Protein 4GA2 (pdb70)

B-factor: mean 21.56, std 8.89, range [7.49, 120.27]

Sequence (144 aa):
RRSKADVERYIASSVQGSSTPSPRQKSIKGFYFAKKKLYYEAAKKEEYYDDLLAAKKKKYYIICCTTYYIINNVVQQEERRDDPPKKAHHRFLGLLLYELLEENTDKAVEECYRRRSVVEELNPTQKKDLVLKIAELLCKKNDVTDGRAKYWVERRAAKKLFPGSPAVYKLKEQQLLDCEGED

Structure (mmCIF, N/CA/C/O backbone):
data_4GA2
#
_entry.id   4GA2
#
_cell.length_a   58.788
_cell.length_b   83.166
_cell.length_c   29.559
_cell.angle_alpha   90.00
_cell.angle_beta   90.00
_cell.angle_gamma   90.00
#
_symmetry.space_group_name_H-M   'P 21 21 2'
#
loop_
_entity.id
_entity.type
_entity.pdbx_description
1 polymer 'E3 SUMO-PROTEIN LIGASE RANBP2'
2 water water
#
loop_
_atom_site.group_PDB
_atom_site.id
_atom_site.type_symbol
_atom_site.label_atom_id
_atom_site.label_alt_id
_atom_site.label_comp_id
_atom_site.label_asym_id
_atom_site.label_entity_id
_atom_site.label_seq_id
_atom_site.pdbx_PDB_ins_code
_atom_site.Cartn_x
_atom_site.Cartn_y
_atom_site.Cartn_z
_atom_site.occupancy
_atom_site.B_iso_or_equiv
_atom_site.auth_seq_id
_atom_site.auth_comp_id
_atom_site.auth_asym_id
_atom_site.auth_atom_id
_atom_site.pdbx_PDB_model_num
ATOM 1 N N . ARG A 1 7 ? 12.630 28.044 0.085 1.00 35.50 2 ARG A N 1
ATOM 2 C CA . ARG A 1 7 ? 13.439 27.978 -1.128 1.00 34.47 2 ARG A CA 1
ATOM 3 C C . ARG A 1 7 ? 14.833 28.553 -0.914 1.00 32.67 2 ARG A C 1
ATOM 4 O O . ARG A 1 7 ? 15.056 29.747 -1.116 1.00 34.83 2 ARG A O 1
ATOM 24 N N . ARG A 1 8 ? 15.770 27.704 -0.504 1.00 28.36 3 ARG A N 1
ATOM 25 C CA . ARG A 1 8 ? 17.155 28.129 -0.329 1.00 25.45 3 ARG A CA 1
ATOM 26 C C . ARG A 1 8 ? 18.017 27.550 -1.441 1.00 23.36 3 ARG A C 1
ATOM 27 O O . ARG A 1 8 ? 17.955 26.362 -1.715 1.00 24.08 3 ARG A O 1
ATOM 48 N N . SER A 1 9 ? 18.823 28.388 -2.083 1.00 24.16 4 SER A N 1
ATOM 49 C CA . SER A 1 9 ? 19.656 27.924 -3.186 1.00 24.87 4 SER A CA 1
ATOM 50 C C . SER A 1 9 ? 21.077 27.662 -2.723 1.00 22.57 4 SER A C 1
ATOM 51 O O . SER A 1 9 ? 21.481 28.103 -1.648 1.00 22.24 4 SER A O 1
ATOM 59 N N . LYS A 1 10 ? 21.841 26.970 -3.555 1.00 24.38 5 LYS A N 1
ATOM 60 C CA . LYS A 1 10 ? 23.259 26.796 -3.306 1.00 24.93 5 LYS A CA 1
ATOM 61 C C . LYS A 1 10 ? 23.914 28.162 -3.121 1.00 24.21 5 LYS A C 1
ATOM 62 O O . LYS A 1 10 ? 24.721 28.360 -2.212 1.00 23.69 5 LYS A O 1
ATOM 81 N N . ALA A 1 11 ? 23.557 29.112 -3.980 1.00 24.35 6 ALA A N 1
ATOM 82 C CA . ALA A 1 11 ? 24.123 30.455 -3.907 1.00 24.14 6 ALA A CA 1
ATOM 83 C C . ALA A 1 11 ? 23.865 31.121 -2.557 1.00 22.88 6 ALA A C 1
ATOM 84 O O . ALA A 1 11 ? 24.729 31.824 -2.018 1.00 22.85 6 ALA A O 1
ATOM 91 N N . ASP A 1 12 ? 22.668 30.927 -2.018 1.00 21.33 7 ASP A N 1
ATOM 92 C CA . ASP A 1 12 ? 22.344 31.474 -0.706 1.00 20.03 7 ASP A CA 1
ATOM 93 C C . ASP A 1 12 ? 23.290 30.924 0.369 1.00 18.85 7 ASP A C 1
ATOM 94 O O . ASP A 1 12 ? 23.742 31.654 1.250 1.00 19.49 7 ASP A O 1
ATOM 103 N N . VAL A 1 13 ? 23.573 29.625 0.330 1.00 17.81 8 VAL A N 1
ATOM 104 C CA . VAL A 1 13 ? 24.437 29.048 1.350 1.00 16.34 8 VAL A CA 1
ATOM 105 C C . VAL A 1 13 ? 25.869 29.529 1.174 1.00 17.24 8 VAL A C 1
ATOM 106 O O . VAL A 1 13 ? 26.552 29.859 2.156 1.00 16.39 8 VAL A O 1
ATOM 119 N N . GLU A 1 14 ? 26.320 29.606 -0.073 1.00 17.88 9 GLU A N 1
ATOM 120 C CA . GLU A 1 14 ? 27.657 30.106 -0.348 1.00 18.59 9 GLU A CA 1
ATOM 121 C C . GLU A 1 14 ? 27.871 31.528 0.170 1.00 18.75 9 GLU A C 1
ATOM 122 O O . GLU A 1 14 ? 28.960 31.859 0.629 1.00 18.57 9 GLU A O 1
ATOM 134 N N . ARG A 1 15 ? 26.839 32.365 0.120 1.00 18.27 10 ARG A N 1
ATOM 135 C CA . ARG A 1 15 ? 26.960 33.743 0.603 1.00 17.75 10 ARG A CA 1
ATOM 136 C C . ARG A 1 15 ? 27.231 33.759 2.116 1.00 16.41 10 ARG A C 1
ATOM 137 O O . ARG A 1 15 ? 28.022 34.570 2.608 1.00 16.61 1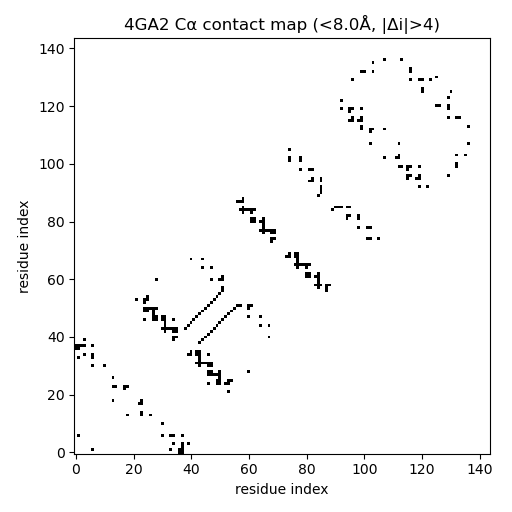0 ARG A O 1
ATOM 158 N N . TYR A 1 16 ? 26.573 32.868 2.848 1.00 15.38 11 TYR A N 1
ATOM 159 C CA . TYR A 1 16 ? 26.802 32.759 4.284 1.00 15.19 11 TYR A CA 1
ATOM 160 C C . TYR A 1 16 ? 28.201 32.236 4.592 1.00 15.20 11 TYR A C 1
ATOM 161 O O . TYR A 1 16 ? 28.902 32.762 5.466 1.00 15.44 11 TYR A O 1
ATOM 179 N N . ILE A 1 17 ? 28.616 31.193 3.886 1.00 15.42 12 ILE A N 1
ATOM 180 C CA . ILE A 1 17 ? 29.963 30.683 4.064 1.00 15.66 12 ILE A CA 1
ATOM 181 C C . ILE A 1 17 ? 30.988 31.804 3.824 1.00 15.88 12 ILE A C 1
ATOM 182 O O . ILE A 1 17 ? 31.958 31.943 4.584 1.00 17.00 12 ILE A O 1
ATOM 198 N N . ALA A 1 18 ? 30.770 32.625 2.796 1.00 16.65 13 ALA A N 1
ATOM 199 C CA . ALA A 1 18 ? 31.686 33.720 2.506 1.00 17.54 13 ALA A CA 1
ATOM 200 C C . ALA A 1 18 ? 31.699 34.745 3.649 1.00 16.29 13 ALA A C 1
ATOM 201 O O . ALA A 1 18 ? 32.744 35.314 3.977 1.00 17.71 13 ALA A O 1
ATOM 208 N N A SER A 1 19 ? 30.534 35.000 4.235 0.49 16.10 14 SER A N 1
ATOM 209 N N B SER A 1 19 ? 30.542 34.991 4.251 0.51 16.90 14 SER A N 1
ATOM 210 C CA A SER A 1 19 ? 30.445 35.895 5.383 0.49 16.03 14 SER A CA 1
ATOM 211 C CA B SER A 1 19 ? 30.497 35.914 5.374 0.51 17.42 14 SER A CA 1
ATOM 212 C C A SER A 1 19 ? 31.311 35.388 6.535 0.49 16.15 14 SER A C 1
ATOM 213 C C B SER A 1 19 ? 31.333 35.385 6.535 0.51 16.27 14 SER A C 1
ATOM 214 O O A SER A 1 19 ? 32.044 36.169 7.155 0.49 17.17 14 SER A O 1
ATOM 215 O O B SER A 1 19 ? 32.065 36.151 7.167 0.51 17.23 14 SER A O 1
ATOM 230 N N . VAL A 1 20 ? 31.233 34.089 6.818 1.00 16.67 15 VAL A N 1
ATOM 231 C CA . VAL A 1 20 ? 32.010 33.505 7.897 1.00 17.01 15 VAL A CA 1
ATOM 232 C C . VAL A 1 20 ? 33.508 33.641 7.582 1.00 17.74 15 VAL A C 1
ATOM 233 O O . VAL A 1 20 ? 34.306 34.009 8.447 1.00 17.71 15 VAL A O 1
ATOM 246 N N . GLN A 1 21 ? 33.884 33.334 6.343 1.00 18.71 16 GLN A N 1
ATOM 247 C CA . GLN A 1 21 ? 35.274 33.417 5.912 1.00 21.21 16 GLN A CA 1
ATOM 248 C C . GLN A 1 21 ? 35.829 34.839 6.051 1.00 20.73 16 GLN A C 1
ATOM 249 O O . GLN A 1 21 ? 37.014 35.030 6.297 1.00 22.79 16 GLN A O 1
ATOM 263 N N . GLY A 1 22 ? 34.975 35.843 5.897 1.00 19.64 17 GLY A N 1
ATOM 264 C CA . GLY A 1 22 ? 35.432 37.215 5.986 1.00 19.10 17 GLY A CA 1
ATOM 265 C C . GLY A 1 22 ? 35.594 37.730 7.404 1.00 17.94 17 GLY A C 1
ATOM 266 O O . GLY A 1 22 ? 36.351 38.685 7.621 1.00 19.21 17 GLY A O 1
ATOM 270 N N A SER A 1 23 ? 34.895 37.111 8.358 0.37 18.12 18 SER A N 1
ATOM 271 N N B SER A 1 23 ? 34.902 37.120 8.365 0.63 17.84 18 SER A N 1
ATOM 272 C CA A SER A 1 23 ? 34.836 37.623 9.731 0.37 18.54 18 SER A CA 1
ATOM 273 C CA B SER A 1 23 ? 34.890 37.634 9.737 0.63 19.56 18 SER A CA 1
ATOM 274 C C A SER A 1 23 ? 35.534 36.754 10.785 0.37 18.65 18 SER A C 1
ATOM 275 C C B SER A 1 23 ? 35.551 36.751 10.795 0.63 19.28 18 SER A C 1
ATOM 276 O O A SER A 1 23 ? 36.077 37.276 11.761 0.37 19.59 18 SER A O 1
ATOM 277 O O B SER A 1 23 ? 36.085 37.259 11.784 0.63 20.87 18 SER A O 1
ATOM 292 N N . THR A 1 24 ? 35.507 35.441 10.586 1.00 18.23 19 THR A N 1
ATOM 293 C CA . THR A 1 24 ? 36.125 34.494 11.509 1.00 17.33 19 THR A CA 1
ATOM 294 C C . THR A 1 24 ? 36.836 33.469 10.642 1.00 16.30 19 THR A C 1
ATOM 295 O O . THR A 1 24 ? 36.305 32.395 10.383 1.00 16.33 19 THR A O 1
ATOM 306 N N . PRO A 1 25 ? 38.044 33.807 10.177 1.00 17.05 20 PRO A N 1
ATOM 307 C CA . PRO A 1 25 ? 38.660 33.048 9.090 1.00 17.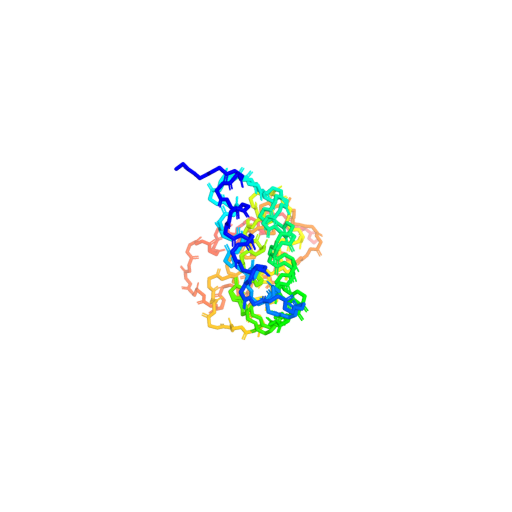06 20 PRO A CA 1
ATOM 308 C C . PRO A 1 25 ? 39.562 31.882 9.496 1.00 16.39 20 PRO A C 1
ATOM 309 O O . PRO A 1 25 ? 40.105 31.240 8.589 1.00 16.30 20 PRO A O 1
ATOM 320 N N . SER A 1 26 ? 39.755 31.584 10.782 1.00 15.84 21 SER A N 1
ATOM 321 C CA . SER A 1 26 ? 40.689 30.515 11.136 1.00 15.33 21 SER A CA 1
ATOM 322 C C . SER A 1 26 ? 40.094 29.160 10.803 1.00 15.56 21 SER A C 1
ATOM 323 O O . SER A 1 26 ? 38.881 29.033 10.629 1.00 15.06 21 SER A O 1
ATOM 331 N N . PRO A 1 27 ? 40.941 28.127 10.714 1.00 14.68 22 PRO A N 1
ATOM 332 C CA . PRO A 1 27 ? 40.400 26.807 10.370 1.00 14.93 22 PRO A CA 1
ATOM 333 C C . PRO A 1 27 ? 39.336 26.353 11.370 1.00 15.37 22 PRO A C 1
ATOM 334 O O . PRO A 1 27 ? 38.252 25.919 10.965 1.00 15.94 22 PRO A O 1
ATOM 345 N N . ARG A 1 28 ? 39.616 26.447 12.667 1.00 15.33 23 ARG A N 1
ATOM 346 C CA . ARG A 1 28 ? 38.613 26.028 13.639 1.00 15.40 23 ARG A CA 1
ATOM 347 C C . ARG A 1 28 ? 37.371 26.910 13.601 1.00 15.45 23 ARG A C 1
ATOM 348 O O . ARG A 1 28 ? 36.261 26.421 13.753 1.00 16.04 23 ARG A O 1
ATOM 369 N N . GLN A 1 29 ? 37.544 28.207 13.387 1.00 15.54 24 GLN A N 1
ATOM 370 C CA . GLN A 1 29 ? 36.400 29.107 13.329 1.00 15.03 24 GLN A CA 1
ATOM 371 C C . GLN A 1 29 ? 35.459 28.753 12.191 1.00 14.12 24 GLN A C 1
ATOM 372 O O . GLN A 1 29 ? 34.248 28.870 12.308 1.00 16.01 24 GLN A O 1
ATOM 386 N N . LYS A 1 30 ? 36.011 28.323 11.071 1.00 14.05 25 LYS A N 1
ATOM 387 C CA . LYS A 1 30 ? 35.184 27.915 9.955 1.00 14.49 25 LYS A CA 1
ATOM 388 C C . LYS A 1 30 ? 34.524 26.564 10.283 1.00 14.08 25 LYS A C 1
ATOM 389 O O . LYS A 1 30 ? 33.323 26.357 10.045 1.00 14.51 25 LYS A O 1
ATOM 408 N N . SER A 1 31 ? 35.301 25.640 10.831 1.00 15.24 26 SER A N 1
ATOM 409 C CA . SER A 1 31 ? 34.774 24.346 11.197 1.00 14.60 26 SER A CA 1
ATOM 410 C C . SER A 1 31 ? 33.659 24.450 12.242 1.00 12.21 26 SER A C 1
ATOM 411 O O . SER A 1 31 ? 32.686 23.649 12.180 1.00 14.01 26 SER A O 1
ATOM 419 N N . ILE A 1 32 ? 33.780 25.343 13.221 1.00 13.75 27 ILE A N 1
ATOM 420 C CA . ILE A 1 32 ? 32.793 25.410 14.281 1.00 15.07 27 ILE A CA 1
ATOM 421 C C . ILE A 1 32 ? 31.427 25.939 13.769 1.00 13.31 27 ILE A C 1
ATOM 422 O O . ILE A 1 32 ? 30.416 25.770 14.455 1.00 15.04 27 ILE A O 1
ATOM 438 N N . LYS A 1 33 ? 31.385 26.502 12.554 1.00 12.97 28 LYS A N 1
ATOM 439 C CA . LYS A 1 33 ? 30.126 26.883 11.880 1.00 13.95 28 LYS A CA 1
ATOM 440 C C . LYS A 1 33 ? 29.568 25.781 10.977 1.00 13.48 28 LYS A C 1
ATOM 441 O O . LYS A 1 33 ? 28.550 25.962 10.282 1.00 13.42 28 LYS A O 1
ATOM 460 N N . GLY A 1 34 ? 30.212 24.628 11.001 1.00 12.70 29 GLY A N 1
ATOM 461 C CA . GLY A 1 34 ? 29.844 23.623 10.059 1.00 12.42 29 GLY A CA 1
ATOM 462 C C . GLY A 1 34 ? 28.490 22.984 10.293 1.00 12.01 29 GLY A C 1
ATOM 463 O O . GLY A 1 34 ? 27.935 22.478 9.320 1.00 12.74 29 GLY A O 1
ATOM 467 N N . PHE A 1 35 ? 27.948 22.984 11.498 1.00 12.02 30 PHE A N 1
ATOM 468 C CA . PHE A 1 35 ? 26.597 22.468 11.675 1.00 12.99 30 PHE A CA 1
ATOM 469 C C . PHE A 1 35 ? 25.590 23.422 11.023 1.00 12.36 30 PHE A C 1
ATOM 470 O O . PHE A 1 35 ? 24.623 22.991 10.388 1.00 12.91 30 PHE A O 1
ATOM 487 N N . TYR A 1 36 ? 25.832 24.725 11.131 1.00 12.76 31 TYR A N 1
ATOM 488 C CA . TYR A 1 36 ? 24.956 25.680 10.465 1.00 13.45 31 TYR A CA 1
ATOM 489 C C . TYR A 1 36 ? 25.034 25.452 8.955 1.00 12.87 31 TYR A C 1
ATOM 490 O O . TYR A 1 36 ? 24.011 25.375 8.232 1.00 13.01 31 TYR A O 1
ATOM 508 N N . PHE A 1 37 ? 26.249 25.353 8.438 1.00 13.28 32 PHE A N 1
ATOM 509 C CA . PHE A 1 37 ? 26.382 25.143 7.007 1.00 13.98 32 PHE A CA 1
ATOM 510 C C . PHE A 1 37 ? 25.660 23.871 6.558 1.00 13.98 32 PHE A C 1
ATOM 511 O O . PHE A 1 37 ? 25.020 23.823 5.511 1.00 14.12 32 PHE A O 1
ATOM 528 N N . ALA A 1 38 ? 25.789 22.811 7.328 1.00 13.55 33 ALA A N 1
ATOM 529 C CA . ALA A 1 38 ? 25.147 21.537 6.975 1.00 13.05 33 ALA A CA 1
ATOM 530 C C . ALA A 1 38 ? 23.624 21.670 6.948 1.00 13.16 33 ALA A C 1
ATOM 531 O O . ALA A 1 38 ? 22.970 21.182 6.037 1.00 14.10 33 ALA A O 1
ATOM 538 N N A LYS A 1 39 ? 23.055 22.328 7.954 0.18 12.70 34 LYS A N 1
ATOM 539 N N B LYS A 1 39 ? 23.048 22.281 7.970 0.44 12.57 34 LYS A N 1
ATOM 540 N N C LYS A 1 39 ? 23.050 22.314 7.952 0.38 13.13 34 LYS A N 1
ATOM 541 C CA A LYS A 1 39 ? 21.599 22.497 8.017 0.18 12.17 34 LYS A CA 1
ATOM 542 C CA B LYS A 1 39 ? 21.599 22.455 7.980 0.44 12.24 34 LYS A CA 1
ATOM 543 C CA C LYS A 1 39 ? 21.597 22.482 7.975 0.38 13.39 34 LYS A CA 1
ATOM 544 C C A LYS A 1 39 ? 21.058 23.390 6.895 0.18 13.30 34 LYS A C 1
ATOM 545 C C B LYS A 1 39 ? 21.108 23.307 6.808 0.44 13.36 34 LYS A C 1
ATOM 546 C C C LYS A 1 39 ? 21.112 23.305 6.788 0.38 13.77 34 LYS A C 1
ATOM 547 O O A LYS A 1 39 ? 19.908 23.231 6.481 0.18 14.27 34 LYS A O 1
ATOM 548 O O B LYS A 1 39 ? 20.048 23.018 6.258 0.44 13.90 34 LYS A O 1
ATOM 549 O O C LYS A 1 39 ? 20.069 22.998 6.206 0.38 14.67 34 LYS A O 1
ATOM 604 N N . LEU A 1 40 ? 21.867 24.340 6.425 1.00 13.63 35 LEU A N 1
ATOM 605 C CA . LEU A 1 40 ? 21.467 25.198 5.314 1.00 14.50 35 LEU A CA 1
ATOM 606 C C . LEU A 1 40 ? 21.591 24.474 3.988 1.00 14.98 35 LEU A C 1
ATOM 607 O O . LEU A 1 40 ? 20.705 24.580 3.147 1.00 16.38 35 LEU A O 1
ATOM 623 N N . TYR A 1 41 ? 22.648 23.687 3.801 1.00 15.31 36 TYR A N 1
ATOM 624 C CA . TYR A 1 41 ? 22.739 22.883 2.595 1.00 17.11 36 TYR A CA 1
ATOM 625 C C . TYR A 1 41 ? 21.609 21.844 2.572 1.00 18.59 36 TYR A C 1
ATOM 626 O O . TYR A 1 41 ? 21.083 21.552 1.514 1.00 19.94 36 TYR A O 1
ATOM 644 N N . TYR A 1 42 ? 21.223 21.290 3.724 1.00 18.19 37 TYR A N 1
ATOM 645 C CA . TYR A 1 42 ? 20.091 20.364 3.783 1.00 19.16 37 TYR A CA 1
ATOM 646 C C . TYR A 1 42 ? 18.793 21.058 3.342 1.00 20.94 37 TYR A C 1
ATOM 647 O O . TYR A 1 42 ? 18.030 20.497 2.560 1.00 23.79 37 TYR A O 1
ATOM 665 N N . GLU A 1 43 ? 18.564 22.285 3.820 1.00 21.00 38 GLU A N 1
ATOM 666 C CA . GLU A 1 43 ? 17.429 23.115 3.387 1.00 22.03 38 GLU A CA 1
ATOM 667 C C . GLU A 1 43 ? 17.424 23.277 1.863 1.00 22.78 38 GLU A C 1
ATOM 668 O O . GLU A 1 43 ? 16.365 23.235 1.229 1.00 26.41 38 GLU A O 1
ATOM 680 N N A ALA A 1 44 ? 18.646 23.318 1.314 0.55 21.02 39 ALA A N 1
ATOM 681 N N B ALA A 1 44 ? 18.560 23.577 1.255 0.45 21.00 39 ALA A N 1
ATOM 682 C CA A ALA A 1 44 ? 18.943 23.524 -0.115 0.55 19.54 39 ALA A CA 1
ATOM 683 C CA B ALA A 1 44 ? 18.545 23.806 -0.185 0.45 19.20 39 ALA A CA 1
ATOM 684 C C A ALA A 1 44 ? 19.163 22.236 -0.949 0.55 17.57 39 ALA A C 1
ATOM 685 C C B ALA A 1 44 ? 18.208 22.514 -0.941 0.45 17.89 39 ALA A C 1
ATOM 686 O O A ALA A 1 44 ? 19.482 22.299 -2.143 0.55 17.79 39 ALA A O 1
ATOM 687 O O B ALA A 1 44 ? 18.155 22.509 -2.162 0.45 18.94 39 ALA A O 1
ATOM 700 N N A LYS A 1 45 ? 18.981 21.077 -0.324 0.55 16.01 40 LYS A N 1
ATOM 701 N N B LYS A 1 45 ? 17.967 21.430 -0.200 0.45 17.60 40 LYS A N 1
ATOM 702 C CA A LYS A 1 45 ? 19.029 19.779 -1.005 0.55 15.85 40 LYS A CA 1
ATOM 703 C CA B LYS A 1 45 ? 17.780 20.087 -0.772 0.45 17.49 40 LYS A CA 1
ATOM 704 C C A LYS A 1 45 ? 20.413 19.391 -1.516 0.55 14.98 40 LYS A C 1
ATOM 705 C C B LYS A 1 45 ? 19.037 19.638 -1.502 0.45 17.92 40 LYS A C 1
ATOM 706 O O A LYS A 1 45 ? 20.526 18.655 -2.509 0.55 18.95 40 LYS A O 1
ATOM 707 O O B LYS A 1 45 ? 18.974 18.879 -2.470 0.45 20.63 40 LYS A O 1
ATOM 744 N N A GLU A 1 46 ? 21.450 19.879 -0.839 0.55 13.36 41 GLU A N 1
ATOM 745 N N B GLU A 1 46 ? 20.180 20.111 -1.028 0.45 17.39 41 GLU A N 1
ATOM 746 C CA A GLU A 1 46 ? 22.823 19.566 -1.195 0.55 13.54 41 GLU A CA 1
ATOM 747 C CA B GLU A 1 46 ? 21.457 19.714 -1.589 0.45 17.58 41 GLU A CA 1
ATOM 748 C C A GLU A 1 46 ? 23.322 18.631 -0.122 0.55 12.91 41 GLU A C 1
ATOM 749 C C B GLU A 1 46 ? 21.990 18.683 -0.633 0.45 17.32 41 GLU A C 1
ATOM 750 O O A GLU A 1 46 ? 24.034 19.040 0.788 0.55 13.59 41 GLU A O 1
ATOM 751 O O B GLU A 1 46 ? 22.794 18.997 0.239 0.45 17.02 41 GLU A O 1
ATOM 774 N N A TYR A 1 47 ? 22.939 17.368 -0.225 0.55 14.08 42 TYR A N 1
ATOM 775 N N B TYR A 1 47 ? 21.503 17.455 -0.768 0.45 15.75 42 TYR A N 1
ATOM 776 C CA A TYR A 1 47 ? 23.165 16.424 0.867 0.55 13.89 42 TYR A CA 1
ATOM 777 C CA B TYR A 1 47 ? 21.720 16.457 0.263 0.45 14.54 42 TYR A CA 1
ATOM 778 C C A TYR A 1 47 ? 24.627 16.071 1.008 0.55 14.39 42 TYR A C 1
ATOM 779 C C B TYR A 1 47 ? 23.140 15.957 0.238 0.45 13.01 42 TYR A C 1
ATOM 780 O O A TYR A 1 47 ? 25.106 15.914 2.123 0.55 14.29 42 TYR A O 1
ATOM 781 O O B TYR A 1 47 ? 23.694 15.654 1.288 0.45 13.90 42 TYR A O 1
ATOM 816 N N A ASP A 1 48 ? 25.343 15.946 -0.106 0.55 13.79 43 ASP A N 1
ATOM 817 N N B ASP A 1 48 ? 23.742 15.869 -0.942 0.45 13.05 43 ASP A N 1
ATOM 818 C CA A ASP A 1 48 ? 26.754 15.635 -0.019 0.55 15.96 43 ASP A CA 1
ATOM 819 C CA B ASP A 1 48 ? 25.144 15.497 -0.995 0.45 13.29 43 ASP A CA 1
ATOM 820 C C A ASP A 1 48 ? 27.497 16.780 0.680 0.55 14.97 43 ASP A C 1
ATOM 821 C C B ASP A 1 48 ? 26.036 16.575 -0.371 0.45 12.99 43 ASP A C 1
ATOM 822 O O A ASP A 1 48 ? 28.346 16.547 1.526 0.55 15.79 43 ASP A O 1
ATOM 823 O O B ASP A 1 48 ? 27.042 16.260 0.259 0.45 14.19 43 ASP A O 1
ATOM 840 N N A LEU A 1 49 ? 27.182 18.015 0.311 0.55 14.54 44 LEU A N 1
ATOM 841 N N B LEU A 1 49 ? 25.672 17.849 -0.524 0.45 13.48 44 LEU A N 1
ATOM 842 C CA A LEU A 1 49 ? 27.797 19.156 0.975 0.55 13.49 44 LEU A CA 1
ATOM 843 C CA B LEU A 1 49 ? 26.434 18.913 0.119 0.45 13.49 44 LEU A CA 1
ATOM 844 C C A LEU A 1 49 ? 27.368 19.228 2.454 0.55 14.15 44 LEU A C 1
ATOM 845 C C B LEU A 1 49 ? 26.149 19.001 1.622 0.45 12.83 44 LEU A C 1
ATOM 846 O O A LEU A 1 49 ? 28.173 19.575 3.303 0.55 13.17 44 LEU A O 1
ATOM 847 O O B LEU A 1 49 ? 27.039 19.307 2.406 0.45 13.06 44 LEU A O 1
ATOM 878 N N A ALA A 1 50 ? 26.121 18.898 2.778 0.55 12.51 45 ALA A N 1
ATOM 879 N N B ALA A 1 50 ? 24.920 18.715 2.037 0.45 13.40 45 ALA A N 1
ATOM 880 C CA A ALA A 1 50 ? 25.708 18.859 4.184 0.55 11.88 45 ALA A CA 1
ATOM 881 C CA B ALA A 1 50 ? 24.628 18.642 3.462 0.45 13.54 45 ALA A CA 1
ATOM 882 C C A ALA A 1 50 ? 26.556 17.856 4.957 0.55 11.46 45 ALA A C 1
ATOM 883 C C B ALA A 1 50 ? 25.535 17.624 4.137 0.45 12.74 45 ALA A C 1
ATOM 884 O O A ALA A 1 50 ? 27.015 18.171 6.060 0.55 11.63 45 ALA A O 1
ATOM 885 O O B ALA A 1 50 ? 26.059 17.894 5.216 0.45 12.96 45 ALA A O 1
ATOM 898 N N A LYS A 1 51 ? 26.797 16.673 4.393 0.55 11.89 46 LYS A N 1
ATOM 899 N N B LYS A 1 51 ? 25.712 16.464 3.512 0.45 13.12 46 LYS A N 1
ATOM 900 C CA A LYS A 1 51 ? 27.641 15.684 5.055 0.55 12.63 46 LYS A CA 1
ATOM 901 C CA B LYS A 1 51 ? 26.570 15.434 4.081 0.45 13.89 46 LYS A CA 1
ATOM 902 C C A LYS A 1 51 ? 29.065 16.215 5.221 0.55 14.39 46 LYS A C 1
ATOM 903 C C B LYS A 1 51 ? 28.021 15.902 4.110 0.45 13.94 46 LYS A C 1
ATOM 904 O O A LYS A 1 51 ? 29.673 16.044 6.279 0.55 14.01 46 LYS A O 1
ATOM 905 O O B LYS A 1 51 ? 28.687 15.775 5.131 0.45 14.03 46 LYS A O 1
ATOM 942 N N A LYS A 1 52 ? 29.594 16.846 4.176 0.55 14.07 47 LYS A N 1
ATOM 943 N N B LYS A 1 52 ? 28.502 16.464 3.008 0.45 14.64 47 LYS A N 1
ATOM 944 C CA A LYS A 1 52 ? 30.947 17.391 4.226 0.55 15.39 47 LYS A CA 1
ATOM 945 C CA B LYS A 1 52 ? 29.877 16.946 2.964 0.45 15.03 47 LYS A CA 1
ATOM 946 C C A LYS A 1 52 ? 31.081 18.372 5.394 0.55 13.96 47 LYS A C 1
ATOM 947 C C B LYS 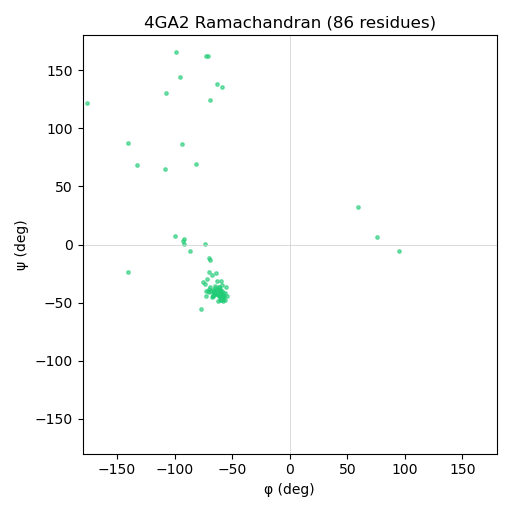A 1 52 ? 30.154 17.864 4.158 0.45 12.62 47 LYS A C 1
ATOM 948 O O A LYS A 1 52 ? 32.023 18.321 6.183 0.55 14.29 47 LYS A O 1
ATOM 949 O O B LYS A 1 52 ? 31.157 17.720 4.861 0.45 13.91 47 LYS A O 1
ATOM 986 N N A TYR A 1 53 ? 30.124 19.278 5.504 0.55 12.16 48 TYR A N 1
ATOM 987 N N B TYR A 1 53 ? 29.266 18.829 4.376 0.45 13.08 48 TYR A N 1
ATOM 988 C CA A TYR A 1 53 ? 30.243 20.331 6.500 0.55 11.44 48 TYR A CA 1
ATOM 989 C CA B TYR A 1 53 ? 29.507 19.816 5.420 0.45 12.41 48 TYR A CA 1
ATOM 990 C C A TYR A 1 53 ? 29.924 19.831 7.908 0.55 10.99 48 TYR A C 1
ATOM 991 C C B TYR A 1 53 ? 29.293 19.334 6.859 0.45 12.75 48 TYR A C 1
ATOM 992 O O A TYR A 1 53 ? 30.566 20.270 8.849 0.55 10.81 48 TYR A O 1
ATOM 993 O O B TYR A 1 53 ? 30.045 19.742 7.735 0.45 12.26 48 TYR A O 1
ATOM 1028 N N A ILE A 1 54 ? 28.983 18.907 8.088 0.55 10.02 49 ILE A N 1
ATOM 1029 N N B ILE A 1 54 ? 28.322 18.461 7.128 0.45 13.03 49 ILE A N 1
ATOM 1030 C CA A ILE A 1 54 ? 28.785 18.393 9.451 0.55 10.05 49 ILE A CA 1
ATOM 1031 C CA B ILE A 1 54 ? 28.204 17.956 8.497 0.45 13.12 49 ILE A CA 1
ATOM 1032 C C A ILE A 1 54 ? 30.046 17.634 9.889 0.55 10.29 49 ILE A C 1
ATOM 1033 C C B ILE A 1 54 ? 29.474 17.185 8.853 0.45 14.21 49 ILE A C 1
ATOM 1034 O O A ILE A 1 54 ? 30.399 17.665 11.066 0.55 10.61 49 ILE A O 1
ATOM 1035 O O B ILE A 1 54 ? 29.913 17.205 10.000 0.45 15.41 49 ILE A O 1
ATOM 1066 N N A CYS A 1 55 ? 30.749 16.991 8.959 0.55 11.00 50 CYS A N 1
ATOM 1067 N N B CYS A 1 55 ? 30.082 16.533 7.868 0.45 15.57 50 CYS A N 1
ATOM 1068 C CA A CYS A 1 55 ? 31.992 16.322 9.323 0.55 11.89 50 CYS A CA 1
ATOM 1069 C CA B CYS A 1 55 ? 31.312 15.790 8.120 0.45 16.75 50 CYS A CA 1
ATOM 1070 C C A CYS A 1 55 ? 33.062 17.316 9.807 0.55 11.75 50 CYS A C 1
ATOM 1071 C C B CYS A 1 55 ? 32.474 16.751 8.478 0.45 17.83 50 CYS A C 1
ATOM 1072 O O A CYS A 1 55 ? 33.795 17.022 10.756 0.55 12.18 50 CYS A O 1
ATOM 1073 O O B CYS A 1 55 ? 33.314 16.427 9.314 0.45 19.24 50 CYS A O 1
ATOM 1088 N N A THR A 1 56 ? 33.140 18.505 9.193 0.55 11.79 51 THR A N 1
ATOM 1089 N N B THR A 1 56 ? 32.504 17.950 7.891 0.45 17.24 51 THR A N 1
ATOM 1090 C CA A THR A 1 56 ? 34.117 19.497 9.661 0.55 11.60 51 THR A CA 1
ATOM 1091 C CA B THR A 1 56 ? 33.543 18.916 8.261 0.45 18.51 51 THR A CA 1
ATOM 1092 C C A THR A 1 56 ? 33.810 19.900 11.102 0.55 10.87 51 THR A C 1
ATOM 1093 C C B THR A 1 56 ? 33.388 19.342 9.718 0.45 17.61 51 THR A C 1
ATOM 1094 O O A THR A 1 56 ? 34.718 20.158 11.902 0.55 11.60 51 THR A O 1
ATOM 1095 O O B THR A 1 56 ? 34.369 19.583 10.412 0.45 19.26 51 THR A O 1
ATOM 1116 N N A TYR A 1 57 ? 32.519 19.968 11.420 0.55 9.92 52 TYR A N 1
ATOM 1117 N N B TYR A 1 57 ? 32.146 19.438 10.181 0.45 17.24 52 TYR A N 1
ATOM 1118 C CA A TYR A 1 57 ? 32.079 20.362 12.750 0.55 9.16 52 TYR A CA 1
ATOM 1119 C CA B TYR A 1 57 ? 31.886 19.856 11.550 0.45 17.28 52 TYR A CA 1
ATOM 1120 C C A TYR A 1 57 ? 32.366 19.252 13.772 0.55 9.67 52 TYR A C 1
ATOM 1121 C C B TYR A 1 57 ? 32.261 18.757 12.543 0.45 17.95 52 TYR A C 1
ATOM 1122 O O A TYR A 1 57 ? 32.908 19.509 14.847 0.55 10.22 52 TYR A O 1
ATOM 1123 O O B TYR A 1 57 ? 32.906 19.023 13.554 0.45 18.06 52 TYR A O 1
ATOM 1158 N N A ILE A 1 58 ? 32.030 18.013 13.427 0.55 9.30 53 ILE A N 1
ATOM 1159 N N B ILE A 1 58 ? 31.855 17.523 12.255 0.45 16.97 53 ILE A N 1
ATOM 1160 C CA A ILE A 1 58 ? 32.307 16.882 14.300 0.55 9.95 53 ILE A CA 1
ATOM 1161 C CA B ILE A 1 58 ? 32.170 16.394 13.129 0.45 16.78 53 ILE A CA 1
ATOM 1162 C C A ILE A 1 58 ? 33.801 16.787 14.618 0.55 10.98 53 ILE A C 1
ATOM 1163 C C B ILE A 1 58 ? 33.686 16.253 13.329 0.45 18.02 53 ILE A C 1
ATOM 1164 O O A ILE A 1 58 ? 34.190 16.402 15.723 0.55 12.23 53 ILE A O 1
ATOM 1165 O O B ILE A 1 58 ? 34.144 15.836 14.389 0.45 19.71 53 ILE A O 1
ATOM 1196 N N A ASN A 1 59 ? 34.651 17.145 13.664 0.55 11.20 54 ASN A N 1
ATOM 1197 N N B ASN A 1 59 ? 34.471 16.628 12.325 0.45 20.16 54 ASN A N 1
ATOM 1198 C CA A ASN A 1 59 ? 36.083 17.109 13.916 0.55 13.47 54 ASN A CA 1
ATOM 1199 C CA B ASN A 1 59 ? 35.928 16.593 12.463 0.45 21.94 54 ASN A CA 1
ATOM 1200 C C A ASN A 1 59 ? 36.522 18.032 15.054 0.55 12.72 54 ASN A C 1
ATOM 1201 C C B ASN A 1 59 ? 36.432 17.383 13.672 0.45 22.78 54 ASN A C 1
ATOM 1202 O O A ASN A 1 59 ? 37.472 17.701 15.764 0.55 15.06 54 ASN A O 1
ATOM 1203 O O B ASN A 1 59 ? 37.352 16.942 14.372 0.45 24.46 54 ASN A O 1
ATOM 1224 N N A VAL A 1 60 ? 35.835 19.162 15.238 0.55 11.35 55 VAL A N 1
ATOM 1225 N N B VAL A 1 60 ? 35.830 18.547 13.911 0.45 21.70 55 VAL A N 1
ATOM 1226 C CA A VAL A 1 60 ? 36.220 20.137 16.262 0.55 12.18 55 VAL A CA 1
ATOM 1227 C CA B VAL A 1 60 ? 36.304 19.449 14.962 0.45 20.74 55 VAL A CA 1
ATOM 1228 C C A VAL A 1 60 ? 35.283 20.152 17.482 0.55 12.49 55 VAL A C 1
ATOM 1229 C C B VAL A 1 60 ? 35.418 19.449 16.205 0.45 22.15 55 VAL A C 1
ATOM 1230 O O A VAL A 1 60 ? 35.606 20.778 18.490 0.55 14.19 55 VAL A O 1
ATOM 1231 O O B VAL A 1 60 ? 35.777 20.047 17.222 0.45 23.56 55 VAL A O 1
ATOM 1256 N N A GLN A 1 61 ? 34.165 19.429 17.396 0.55 11.71 56 GLN A N 1
ATOM 1257 N N B GLN A 1 61 ? 34.267 18.787 16.122 0.45 21.61 56 GLN A N 1
ATOM 1258 C CA A GLN A 1 61 ? 33.201 19.304 18.491 0.55 11.49 56 GLN A CA 1
ATOM 1259 C CA B GLN A 1 61 ? 33.384 18.638 17.270 0.45 22.09 56 GLN A CA 1
ATOM 1260 C C A GLN A 1 61 ? 32.739 17.853 18.540 0.55 11.53 56 GLN A C 1
ATOM 1261 C C B GLN A 1 61 ? 32.856 17.207 17.288 0.45 20.89 56 GLN A C 1
ATOM 1262 O O A GLN A 1 61 ? 31.557 17.525 18.355 0.55 11.93 56 GLN A O 1
ATOM 1263 O O B GLN A 1 61 ? 31.657 16.972 17.192 0.45 19.65 56 GLN A O 1
ATOM 1290 N N A GLU A 1 62 ? 33.689 16.967 18.800 0.55 12.19 57 GLU A N 1
ATOM 1291 N N B GLU A 1 62 ? 33.773 16.256 17.407 0.45 21.37 57 GLU A N 1
ATOM 1292 C CA A GLU A 1 62 ? 33.441 15.543 18.657 0.55 13.09 57 GLU A CA 1
ATOM 1293 C CA B GLU A 1 62 ? 33.459 14.834 17.328 0.45 21.87 57 GLU A CA 1
ATOM 1294 C C A GLU A 1 62 ? 32.418 14.990 19.641 0.55 12.64 57 GLU A C 1
ATOM 1295 C C B GLU A 1 62 ? 32.479 14.356 18.394 0.45 21.01 57 GLU A C 1
ATOM 1296 O O A GLU A 1 62 ? 31.872 13.904 19.411 0.55 13.50 57 GLU A O 1
ATOM 1297 O O B GLU A 1 62 ? 31.786 13.354 18.196 0.45 22.31 57 GLU A O 1
ATOM 1320 N N A ARG A 1 63 ? 32.163 15.695 20.739 0.55 11.49 58 ARG A N 1
ATOM 1321 N N B ARG A 1 63 ? 32.417 15.057 19.521 0.45 19.57 58 ARG A N 1
ATOM 1322 C CA A ARG A 1 63 ? 31.234 15.185 21.737 0.55 11.92 58 ARG A CA 1
ATOM 1323 C CA B ARG A 1 63 ? 31.585 14.593 20.628 0.45 19.61 58 ARG A CA 1
ATOM 1324 C C A ARG A 1 63 ? 29.832 15.768 21.594 0.55 11.09 58 ARG A C 1
ATOM 1325 C C B ARG A 1 63 ? 30.197 15.242 20.652 0.45 18.19 58 ARG A C 1
ATOM 1326 O O A ARG A 1 63 ? 29.003 15.534 22.463 0.55 12.61 58 ARG A O 1
ATOM 1327 O O B ARG A 1 63 ? 29.463 15.093 21.630 0.45 18.96 58 ARG A O 1
ATOM 1368 N N A ASP A 1 64 ? 29.537 16.470 20.501 0.55 10.66 59 ASP A N 1
ATOM 1369 N N B ASP A 1 64 ? 29.837 15.941 19.578 0.45 17.90 59 ASP A N 1
ATOM 1370 C CA A ASP A 1 64 ? 28.196 17.030 20.306 0.55 10.54 59 ASP A CA 1
ATOM 1371 C CA B ASP A 1 64 ? 28.521 16.560 19.472 0.45 15.82 59 ASP A CA 1
ATOM 1372 C C A ASP A 1 64 ? 27.238 15.943 19.796 0.55 10.05 59 ASP A C 1
ATOM 1373 C C B ASP A 1 64 ? 27.492 15.516 19.028 0.45 14.50 59 ASP A C 1
ATOM 1374 O O A ASP A 1 64 ? 27.327 15.536 18.635 0.55 9.83 59 ASP A O 1
ATOM 1375 O O B ASP A 1 64 ? 27.449 15.125 17.859 0.45 13.92 59 ASP A O 1
ATOM 1392 N N A PRO A 1 65 ? 26.318 15.448 20.649 0.55 9.89 60 PRO A N 1
ATOM 1393 N N B PRO A 1 65 ? 26.648 15.055 19.961 0.45 13.76 60 PRO A N 1
ATOM 1394 C CA A PRO A 1 65 ? 25.459 14.351 20.185 0.55 9.14 60 PRO A CA 1
ATOM 1395 C CA B PRO A 1 65 ? 25.695 14.013 19.566 0.45 12.47 60 PRO A CA 1
ATOM 1396 C C A PRO A 1 65 ? 24.535 14.739 19.042 0.55 9.53 60 PRO A C 1
ATOM 1397 C C B PRO A 1 65 ? 24.687 14.494 18.528 0.45 10.99 60 PRO A C 1
ATOM 1398 O O A PRO A 1 65 ? 24.159 13.852 18.264 0.55 9.50 60 PRO A O 1
ATOM 1399 O O B PRO A 1 65 ? 24.217 13.675 17.722 0.45 9.80 60 PRO A O 1
ATOM 1420 N N A LYS A 1 66 ? 24.145 16.015 18.942 0.55 9.92 61 LYS A N 1
ATOM 1421 N N B LYS A 1 66 ? 24.331 15.782 18.580 0.45 11.78 61 LYS A N 1
ATOM 1422 C CA A LYS A 1 66 ? 23.250 16.406 17.842 0.55 10.71 61 LYS A CA 1
ATOM 1423 C CA B LYS A 1 66 ? 23.302 16.334 17.709 0.45 11.89 61 LYS A CA 1
ATOM 1424 C C A LYS A 1 66 ? 23.875 16.297 16.434 0.55 10.97 61 LYS A C 1
ATOM 1425 C C B LYS A 1 66 ? 23.885 16.273 16.348 0.45 11.35 61 LYS A C 1
ATOM 1426 O O A LYS A 1 66 ? 23.181 16.006 15.454 0.55 11.93 61 LYS A O 1
ATOM 1427 O O B LYS A 1 66 ? 23.208 16.007 15.337 0.45 10.31 61 LYS A O 1
ATOM 1464 N N . ALA A 1 67 ? 25.177 16.553 16.311 1.00 12.33 62 ALA A N 1
ATOM 1465 C CA . ALA A 1 67 ? 25.846 16.496 15.034 1.00 12.96 62 ALA A CA 1
ATOM 1466 C C . ALA A 1 67 ? 25.917 15.068 14.523 1.00 12.42 62 ALA A C 1
ATOM 1467 O O . ALA A 1 67 ? 25.648 14.811 13.360 1.00 12.61 62 ALA A O 1
ATOM 1474 N N A HIS A 1 68 ? 26.309 14.218 15.466 0.37 10.16 63 HIS A N 1
ATOM 1475 N N B HIS A 1 68 ? 26.262 14.053 15.304 0.63 12.48 63 HIS A N 1
ATOM 1476 C CA A HIS A 1 68 ? 26.338 12.807 15.180 0.37 9.66 63 HIS A CA 1
ATOM 1477 C CA B HIS A 1 68 ? 26.175 12.635 14.794 0.63 12.05 63 HIS A CA 1
ATOM 1478 C C A HIS A 1 68 ? 24.960 12.338 14.634 0.37 10.20 63 HIS A C 1
ATOM 1479 C C B HIS A 1 68 ? 24.776 12.231 14.456 0.63 11.73 63 HIS A C 1
ATOM 1480 O O A HIS A 1 68 ? 24.947 11.687 13.620 0.37 9.97 63 HIS A O 1
ATOM 1481 O O B HIS A 1 68 ? 24.537 11.470 13.482 0.63 11.52 63 HIS A O 1
ATOM 1510 N N . ARG A 1 69 ? 23.834 12.703 15.257 1.00 10.66 64 ARG A N 1
ATOM 1511 C CA . ARG A 1 69 ? 22.459 12.332 14.901 1.00 10.16 64 ARG A CA 1
ATOM 1512 C C . ARG A 1 69 ? 22.034 12.894 13.547 1.00 10.35 64 ARG A C 1
ATOM 1513 O O . ARG A 1 69 ? 21.369 12.214 12.762 1.00 11.04 64 ARG A O 1
ATOM 1534 N N . PHE A 1 70 ? 22.429 14.144 13.259 1.00 10.43 65 PHE A N 1
ATOM 1535 C CA . PHE A 1 70 ? 22.076 14.752 11.984 1.00 10.91 65 PHE A CA 1
ATOM 1536 C C . PHE A 1 70 ? 22.750 14.041 10.819 1.00 11.70 65 PHE A C 1
ATOM 1537 O O . PHE A 1 70 ? 22.124 13.786 9.790 1.00 12.85 65 PHE A O 1
ATOM 1554 N N . LEU A 1 71 ? 24.026 13.676 10.984 1.00 12.65 66 LEU A N 1
ATOM 1555 C CA . LEU A 1 71 ? 24.695 12.889 9.963 1.00 13.63 66 LEU A CA 1
ATOM 1556 C C . LEU A 1 71 ? 23.969 11.546 9.780 1.00 13.40 66 LEU A C 1
ATOM 1557 O O . LEU A 1 71 ? 23.796 11.068 8.666 1.00 14.84 66 LEU A O 1
ATOM 1573 N N . GLY A 1 72 ? 23.526 10.938 10.885 1.00 12.72 67 GLY A N 1
ATOM 1574 C CA . GLY A 1 72 ? 22.752 9.714 10.794 1.00 12.86 67 GLY A CA 1
ATOM 1575 C C . GLY A 1 72 ? 21.461 9.866 10.013 1.00 13.28 67 GLY A C 1
ATOM 1576 O O . GLY A 1 72 ? 21.100 8.997 9.214 1.00 15.23 67 GLY A O 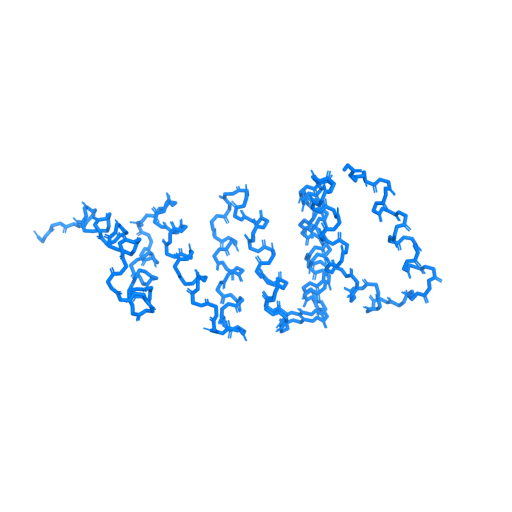1
ATOM 1580 N N A LEU A 1 73 ? 20.768 10.984 10.206 0.49 13.56 68 LEU A N 1
ATOM 1581 N N B LEU A 1 73 ? 20.798 11.010 10.213 0.51 12.89 68 LEU A N 1
ATOM 1582 C CA A LEU A 1 73 ? 19.555 11.264 9.448 0.49 14.19 68 LEU A CA 1
ATOM 1583 C CA B LEU A 1 73 ? 19.571 11.331 9.500 0.51 13.87 68 LEU A CA 1
ATOM 1584 C C A LEU A 1 73 ? 19.869 11.350 7.949 0.49 14.51 68 LEU A C 1
ATOM 1585 C C B LEU A 1 73 ? 19.837 11.417 7.990 0.51 15.50 68 LEU A C 1
ATOM 1586 O O A LEU A 1 73 ? 19.164 10.773 7.117 0.49 15.87 68 LEU A O 1
ATOM 1587 O O B LEU A 1 73 ? 19.051 10.922 7.191 0.51 16.11 68 LEU A O 1
ATOM 1618 N N . LEU A 1 74 ? 20.948 12.051 7.616 1.00 15.05 69 LEU A N 1
ATOM 1619 C CA . LEU A 1 74 ? 21.357 12.180 6.199 1.00 16.51 69 LEU A CA 1
ATOM 1620 C C . LEU A 1 74 ? 21.589 10.775 5.609 1.00 18.08 69 LEU A C 1
ATOM 1621 O O . LEU A 1 74 ? 21.129 10.468 4.512 1.00 20.42 69 LEU A O 1
ATOM 1637 N N . TYR A 1 75 ? 22.272 9.902 6.346 1.00 17.83 70 TYR A N 1
ATOM 1638 C CA . TYR A 1 75 ? 22.505 8.547 5.863 1.00 19.02 70 TYR A CA 1
ATOM 1639 C C . TYR A 1 75 ? 21.206 7.738 5.809 1.00 19.06 70 TYR A C 1
ATOM 1640 O O . TYR A 1 75 ? 21.001 6.952 4.875 1.00 21.27 70 TYR A O 1
ATOM 1658 N N . GLU A 1 76 ? 20.345 7.914 6.818 1.00 20.54 71 GLU A N 1
ATOM 1659 C CA . GLU A 1 76 ? 19.050 7.216 6.857 1.00 20.12 71 GLU A CA 1
ATOM 1660 C C . GLU A 1 76 ? 18.202 7.575 5.624 1.00 21.74 71 GLU A C 1
ATOM 1661 O O . GLU A 1 76 ? 17.525 6.723 5.033 1.00 23.43 71 GLU A O 1
ATOM 1673 N N . LEU A 1 77 ? 18.233 8.846 5.242 1.00 22.08 72 LEU A N 1
ATOM 1674 C CA A LEU A 1 77 ? 17.470 9.296 4.093 0.56 21.72 72 LEU A CA 1
ATOM 1675 C CA B LEU A 1 77 ? 17.491 9.328 4.072 0.44 23.27 72 LEU A CA 1
ATOM 1676 C C . LEU A 1 77 ? 17.992 8.687 2.784 1.00 23.80 72 LEU A C 1
ATOM 1677 O O . LEU A 1 77 ? 17.270 8.603 1.800 1.00 26.09 72 LEU A O 1
ATOM 1707 N N . GLU A 1 78 ? 19.244 8.249 2.784 1.00 24.11 73 GLU A N 1
ATOM 1708 C CA . GLU A 1 78 ? 19.842 7.561 1.647 1.00 23.82 73 GLU A CA 1
ATOM 1709 C C . GLU A 1 78 ? 19.716 6.055 1.734 1.00 24.63 73 GLU A C 1
ATOM 1710 O O . GLU A 1 78 ? 20.216 5.339 0.862 1.00 26.46 73 GLU A O 1
ATOM 1722 N N . GLU A 1 79 ? 19.036 5.584 2.771 1.00 24.93 74 GLU A N 1
ATOM 1723 C CA . GLU A 1 79 ? 18.893 4.158 3.013 1.00 25.70 74 GLU A CA 1
ATOM 1724 C C . GLU A 1 79 ? 20.262 3.495 3.191 1.00 24.79 74 GLU A C 1
ATOM 1725 O O . GLU A 1 79 ? 20.441 2.326 2.846 1.00 28.40 74 GLU A O 1
ATOM 1737 N N . ASN A 1 80 ? 21.218 4.233 3.760 1.00 22.95 75 ASN A N 1
ATOM 1738 C CA . ASN A 1 80 ? 22.520 3.667 4.114 1.00 22.13 75 ASN A CA 1
ATOM 1739 C C . ASN A 1 80 ? 22.469 3.212 5.570 1.00 21.18 75 ASN A C 1
ATOM 1740 O O . ASN A 1 80 ? 22.809 3.949 6.508 1.00 20.70 75 ASN A O 1
ATOM 1751 N N . THR A 1 81 ? 22.010 1.983 5.743 1.00 21.86 76 THR A N 1
ATOM 1752 C CA . THR A 1 81 ? 21.728 1.460 7.065 1.00 21.41 76 THR A CA 1
ATOM 1753 C C . THR A 1 81 ? 22.972 1.456 7.951 1.00 19.12 76 THR A C 1
ATOM 1754 O O . THR A 1 81 ? 22.914 1.893 9.111 1.00 17.14 76 THR A O 1
ATOM 1765 N N . ASP A 1 82 ? 24.096 0.962 7.433 1.00 18.74 77 ASP A N 1
ATOM 1766 C CA . ASP A 1 82 ? 25.262 0.788 8.298 1.00 18.50 77 ASP A CA 1
ATOM 1767 C C . ASP A 1 82 ? 25.781 2.118 8.803 1.00 16.94 77 ASP A C 1
ATOM 1768 O O . ASP A 1 82 ? 26.122 2.239 9.971 1.00 16.64 77 ASP A O 1
ATOM 1777 N N . LYS A 1 83 ? 25.843 3.117 7.926 1.00 16.91 78 LYS A N 1
ATOM 1778 C CA . LYS A 1 83 ? 26.356 4.415 8.339 1.00 16.76 78 LYS A CA 1
ATOM 1779 C C . LYS A 1 83 ? 25.358 5.106 9.264 1.00 15.61 78 LYS A C 1
ATOM 1780 O O . LYS A 1 83 ? 25.762 5.750 10.222 1.00 15.97 78 LYS A O 1
ATOM 1799 N N . ALA A 1 84 ? 24.060 4.994 8.971 1.00 15.71 79 ALA A N 1
ATOM 1800 C CA . ALA A 1 84 ? 23.051 5.600 9.852 1.00 15.41 79 ALA A CA 1
ATOM 1801 C C . ALA A 1 84 ? 23.146 5.006 11.248 1.00 14.19 79 ALA A C 1
ATOM 1802 O O . ALA A 1 84 ? 23.141 5.728 12.237 1.00 13.45 79 ALA A O 1
ATOM 1809 N N . VAL A 1 85 ? 23.219 3.679 11.322 1.00 14.34 80 VAL A N 1
ATOM 1810 C CA . VAL A 1 85 ? 23.337 3.012 12.619 1.00 14.67 80 VAL A CA 1
ATOM 1811 C C . VAL A 1 85 ? 24.597 3.425 13.345 1.00 14.29 80 VAL A C 1
ATOM 1812 O O . VAL A 1 85 ? 24.558 3.661 14.553 1.00 14.16 80 VAL A O 1
ATOM 1825 N N . GLU A 1 86 ? 25.718 3.517 12.638 1.00 14.70 81 GLU A N 1
ATOM 1826 C CA A GLU A 1 86 ? 26.989 3.948 13.237 0.61 15.61 81 GLU A CA 1
ATOM 1827 C CA B GLU A 1 86 ? 26.944 3.922 13.277 0.39 14.72 81 GLU A CA 1
ATOM 1828 C C . GLU A 1 86 ? 26.795 5.328 13.885 1.00 14.19 81 GLU A C 1
ATOM 1829 O O . GLU A 1 86 ? 27.204 5.575 15.016 1.00 14.05 81 GLU A O 1
ATOM 1851 N N . CYS A 1 87 ? 26.198 6.253 13.136 1.00 13.04 82 CYS A N 1
ATOM 1852 C CA . CYS A 1 87 ? 26.034 7.617 13.613 1.00 12.91 82 CYS A CA 1
ATOM 1853 C C . CYS A 1 87 ? 25.077 7.693 14.804 1.00 11.66 82 CYS A C 1
ATOM 1854 O O . CYS A 1 87 ? 25.338 8.390 15.798 1.00 11.67 82 CYS A O 1
ATOM 1862 N N . TYR A 1 88 ? 23.957 6.975 14.695 1.00 10.88 83 TYR A N 1
ATOM 1863 C CA . TYR A 1 88 ? 22.994 6.966 15.791 1.00 10.74 83 TYR A CA 1
ATOM 1864 C C . TYR A 1 88 ? 23.574 6.298 17.032 1.00 10.73 83 TYR A C 1
ATOM 1865 O O . TYR A 1 88 ? 23.331 6.763 18.147 1.00 10.66 83 TYR A O 1
ATOM 1883 N N A ARG A 1 89 ? 24.345 5.238 16.843 0.60 11.25 84 ARG A N 1
ATOM 1884 N N B ARG A 1 89 ? 24.347 5.225 16.849 0.40 11.30 84 ARG A N 1
ATOM 1885 C CA A ARG A 1 89 ? 24.975 4.583 17.981 0.60 12.59 84 ARG A CA 1
ATOM 1886 C CA B ARG A 1 89 ? 25.036 4.593 17.979 0.40 12.25 84 ARG A CA 1
ATOM 1887 C C A ARG A 1 89 ? 25.966 5.547 18.685 0.60 12.19 84 ARG A C 1
ATOM 1888 C C B ARG A 1 89 ? 25.898 5.629 18.690 0.40 11.75 84 ARG A C 1
ATOM 1889 O O A ARG A 1 89 ? 26.038 5.585 19.914 0.60 12.13 84 ARG A O 1
ATOM 1890 O O B ARG A 1 89 ? 25.814 5.801 19.911 0.40 10.86 84 ARG A O 1
ATOM 1931 N N . ARG A 1 90 ? 26.726 6.334 17.923 1.00 11.93 85 ARG A N 1
ATOM 1932 C CA . ARG A 1 90 ? 27.636 7.293 18.538 1.00 12.43 85 ARG A CA 1
ATOM 1933 C C . ARG A 1 90 ? 26.847 8.383 19.267 1.00 11.76 85 ARG A C 1
ATOM 1934 O O . ARG A 1 90 ? 27.218 8.791 20.370 1.00 12.23 85 ARG A O 1
ATOM 1955 N N . SER A 1 91 ? 25.760 8.859 18.657 1.00 10.96 86 SER A N 1
ATOM 1956 C CA . SER A 1 91 ? 24.941 9.873 19.304 1.00 10.15 86 SER A CA 1
ATOM 1957 C C . SER A 1 91 ? 24.369 9.387 20.640 1.00 10.00 86 SER A C 1
ATOM 1958 O O . SER A 1 91 ? 24.373 10.117 21.639 1.00 10.81 86 SER A O 1
ATOM 1966 N N A VAL A 1 92 ? 23.854 8.153 20.658 0.51 10.09 87 VAL A N 1
ATOM 1967 N N B VAL A 1 92 ? 23.861 8.160 20.654 0.49 10.02 87 VAL A N 1
ATOM 1968 C CA A VAL A 1 92 ? 23.334 7.558 21.893 0.51 10.60 87 VAL A CA 1
ATOM 1969 C CA B VAL A 1 92 ? 23.259 7.659 21.871 0.49 10.56 87 VAL A CA 1
ATOM 1970 C C A VAL A 1 92 ? 24.406 7.429 22.936 0.51 11.81 87 VAL A C 1
ATOM 1971 C C B VAL A 1 92 ? 24.344 7.309 22.928 0.49 11.81 87 VAL A C 1
ATOM 1972 O O A VAL A 1 92 ? 24.182 7.693 24.113 0.51 13.78 87 VAL A O 1
ATOM 1973 O O B VAL A 1 92 ? 24.056 7.351 24.116 0.49 13.96 87 VAL A O 1
ATOM 1998 N N . GLU A 1 93 ? 25.579 6.992 22.513 1.00 11.88 88 GLU A N 1
ATOM 1999 C CA A GLU A 1 93 ? 26.677 6.853 23.470 0.62 13.54 88 GLU A CA 1
ATOM 2000 C CA B GLU A 1 93 ? 26.703 6.848 23.439 0.38 12.83 88 GLU A CA 1
ATOM 2001 C C . GLU A 1 93 ? 27.013 8.182 24.132 1.00 13.33 88 GLU A C 1
ATOM 2002 O O . GLU A 1 93 ? 27.278 8.237 25.343 1.00 14.72 88 GLU A O 1
ATOM 2024 N N . LEU A 1 94 ? 27.006 9.260 23.351 1.00 12.66 89 LEU A N 1
ATOM 2025 C CA . LEU A 1 94 ? 27.301 10.593 23.881 1.00 13.68 89 LEU A CA 1
ATOM 2026 C C . LEU A 1 94 ? 26.169 11.171 24.730 1.00 13.69 89 LEU A C 1
ATOM 2027 O O . LEU A 1 94 ? 26.427 11.898 25.686 1.00 15.55 89 LEU A O 1
ATOM 2043 N N . ASN A 1 95 ? 24.928 10.866 24.371 1.00 12.27 90 ASN A N 1
ATOM 2044 C CA . ASN A 1 95 ? 23.776 11.345 25.123 1.00 12.44 90 ASN A CA 1
ATOM 2045 C C . ASN A 1 95 ? 22.740 10.231 25.197 1.00 11.44 90 ASN A C 1
ATOM 2046 O O . ASN A 1 95 ? 21.835 10.149 24.361 1.00 11.47 90 ASN A O 1
ATOM 2057 N N . PRO A 1 96 ? 22.873 9.366 26.221 1.00 11.91 91 PRO A N 1
ATOM 2058 C CA . PRO A 1 96 ? 22.008 8.196 26.316 1.00 12.62 91 PRO A CA 1
ATOM 2059 C C . PRO A 1 96 ? 20.575 8.500 26.748 1.00 12.63 91 PRO A C 1
ATOM 2060 O O . PRO A 1 96 ? 19.784 7.569 26.829 1.00 14.85 91 PRO A O 1
ATOM 2071 N N . THR A 1 97 ? 20.227 9.764 26.984 1.00 12.77 92 THR A N 1
ATOM 2072 C CA . THR A 1 97 ? 18.839 10.087 27.228 1.00 13.06 92 THR A CA 1
ATOM 2073 C C . THR A 1 97 ? 18.019 9.929 25.952 1.00 12.89 92 THR A C 1
ATOM 2074 O O . THR A 1 97 ? 16.791 9.946 26.038 1.00 14.47 92 THR A O 1
ATOM 2085 N N . GLN A 1 98 ? 18.680 9.761 24.793 1.00 12.30 93 GLN A N 1
ATOM 2086 C CA . GLN A 1 98 ? 17.973 9.610 23.528 1.00 11.54 93 GLN A CA 1
ATOM 2087 C C . GLN A 1 98 ? 17.503 8.180 23.350 1.00 11.76 93 GLN A C 1
ATOM 2088 O O . GLN A 1 98 ? 17.979 7.458 22.484 1.00 11.96 93 GLN A O 1
ATOM 2102 N N . LYS A 1 99 ? 16.537 7.781 24.163 1.00 12.60 94 LYS A N 1
ATOM 2103 C CA A LYS A 1 99 ? 15.948 6.448 24.085 0.76 13.60 94 LYS A CA 1
ATOM 2104 C CA B LYS A 1 99 ? 16.052 6.419 24.048 0.24 11.92 94 LYS A CA 1
ATOM 2105 C C . LYS A 1 99 ? 15.379 6.208 22.691 1.00 11.54 94 LYS A C 1
ATOM 2106 O O . LYS A 1 99 ? 15.403 5.084 22.172 1.00 11.86 94 LYS A O 1
ATOM 2142 N N . ASP A 1 100 ? 14.851 7.267 22.081 1.00 11.61 95 ASP A N 1
ATOM 2143 C CA . ASP A 1 100 ? 14.277 7.138 20.758 1.00 11.52 95 ASP A CA 1
ATOM 2144 C C . ASP A 1 100 ? 15.248 6.550 19.742 1.00 11.13 95 ASP A C 1
ATOM 2145 O O . ASP A 1 100 ? 14.820 5.800 18.853 1.00 11.89 95 ASP A O 1
ATOM 2154 N N . LEU A 1 101 ? 16.535 6.897 19.835 1.00 10.38 96 LEU A N 1
ATOM 2155 C CA . LEU A 1 101 ? 17.496 6.374 18.876 1.00 10.21 96 LEU A CA 1
ATOM 2156 C C . LEU A 1 101 ? 17.720 4.861 19.016 1.00 10.41 96 LEU A C 1
ATOM 2157 O O . LEU A 1 101 ? 18.091 4.208 18.045 1.00 10.78 96 LEU A O 1
ATOM 2173 N N . VAL A 1 102 ? 17.506 4.315 20.206 1.00 10.49 97 VAL A N 1
ATOM 2174 C CA . VAL A 1 102 ? 17.632 2.866 20.391 1.00 11.03 97 VAL A CA 1
ATOM 2175 C C . VAL A 1 102 ? 16.518 2.161 19.597 1.00 11.04 97 VAL A C 1
ATOM 2176 O O . VAL A 1 102 ? 16.775 1.185 18.880 1.00 11.77 97 VAL A O 1
ATOM 2189 N N . LEU A 1 103 ? 15.289 2.673 19.686 1.00 11.43 98 LEU A N 1
ATOM 2190 C CA . LEU A 1 103 ? 14.198 2.131 18.882 1.00 12.03 98 LEU A CA 1
ATOM 2191 C C . LEU A 1 103 ? 14.482 2.348 17.398 1.00 11.76 98 LEU A C 1
ATOM 2192 O O . LEU A 1 103 ? 14.260 1.453 16.588 1.00 13.53 98 LEU A O 1
ATOM 2208 N N . LYS A 1 104 ? 14.973 3.537 17.029 1.00 11.70 99 LYS A N 1
ATOM 2209 C CA . LYS A 1 104 ? 15.272 3.815 15.633 1.00 12.15 99 LYS A CA 1
ATOM 2210 C C . LYS A 1 104 ? 16.278 2.830 15.067 1.00 11.95 99 LYS A C 1
ATOM 2211 O O . LYS A 1 104 ? 16.091 2.292 13.975 1.00 13.25 99 LYS A O 1
ATOM 2230 N N . ILE A 1 105 ? 17.359 2.571 15.799 1.00 11.44 100 ILE A N 1
ATOM 2231 C CA . ILE A 1 105 ? 18.365 1.624 15.333 1.00 11.45 100 ILE A CA 1
ATOM 2232 C C . ILE A 1 105 ? 17.731 0.232 15.136 1.00 12.15 100 ILE A C 1
ATOM 2233 O O . ILE A 1 105 ? 17.957 -0.412 14.114 1.00 12.93 100 ILE A O 1
ATOM 2249 N N . ALA A 1 106 ? 16.942 -0.218 16.110 1.00 11.99 101 ALA A N 1
ATOM 2250 C CA . ALA A 1 106 ? 16.282 -1.517 15.976 1.00 12.72 101 ALA A CA 1
ATOM 2251 C C . ALA A 1 106 ? 15.409 -1.557 14.716 1.00 14.21 101 ALA A C 1
ATOM 2252 O O . ALA A 1 106 ? 15.426 -2.543 13.954 1.00 14.84 101 ALA A O 1
ATOM 2259 N N . GLU A 1 107 ? 14.637 -0.495 14.499 1.00 14.29 102 GL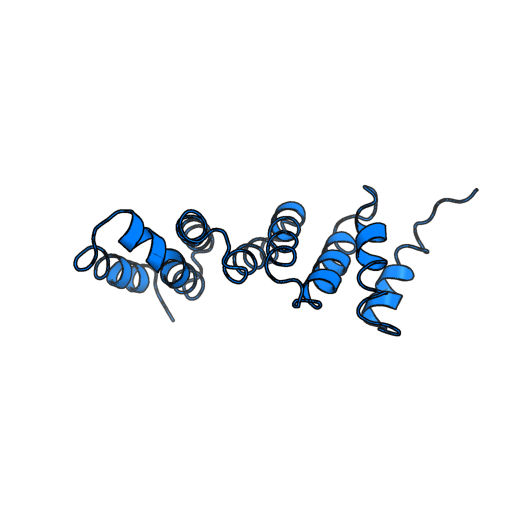U A N 1
ATOM 2260 C CA . GLU A 1 107 ? 13.774 -0.439 13.317 1.00 15.95 102 GLU A CA 1
ATOM 2261 C C . GLU A 1 107 ? 14.570 -0.477 12.008 1.00 16.02 102 GLU A C 1
ATOM 2262 O O . GLU A 1 107 ? 14.194 -1.180 11.064 1.00 17.47 102 GLU A O 1
ATOM 2274 N N . LEU A 1 108 ? 15.662 0.275 11.932 1.00 15.73 103 LEU A N 1
ATOM 2275 C CA . LEU A 1 108 ? 16.448 0.313 10.698 1.00 17.02 103 LEU A CA 1
ATOM 2276 C C . LEU A 1 108 ? 17.075 -1.028 10.381 1.00 17.08 103 LEU A C 1
ATOM 2277 O O . LEU A 1 108 ? 17.093 -1.469 9.229 1.00 18.44 103 LEU A O 1
ATOM 2293 N N . LEU A 1 109 ? 17.595 -1.695 11.397 1.00 16.17 104 LEU A N 1
ATOM 2294 C CA . LEU A 1 109 ? 18.244 -2.983 11.165 1.00 16.81 104 LEU A CA 1
ATOM 2295 C C . LEU A 1 109 ? 17.242 -4.038 10.717 1.00 18.13 104 LEU A C 1
ATOM 2296 O O . LEU A 1 109 ? 17.535 -4.850 9.833 1.00 19.70 104 LEU A O 1
ATOM 2312 N N . CYS A 1 110 ? 16.053 -4.020 11.309 1.00 17.07 105 CYS A N 1
ATOM 2313 C CA . CYS A 1 110 ? 15.022 -4.986 10.954 1.00 17.68 105 CYS A CA 1
ATOM 2314 C C . CYS A 1 110 ? 14.496 -4.722 9.551 1.00 20.34 105 CYS A C 1
ATOM 2315 O O . CYS A 1 110 ? 14.185 -5.659 8.805 1.00 22.47 105 CYS A O 1
ATOM 2323 N N . LYS A 1 111 ? 14.390 -3.453 9.175 1.00 22.61 106 LYS A N 1
ATOM 2324 C CA A LYS A 1 111 ? 13.907 -3.138 7.840 0.53 25.28 106 LYS A CA 1
ATOM 2325 C CA B LYS A 1 111 ? 13.928 -3.099 7.839 0.47 24.76 106 LYS A CA 1
ATOM 2326 C C . LYS A 1 111 ? 14.926 -3.576 6.791 1.00 25.38 106 LYS A C 1
ATOM 2327 O O . LYS A 1 111 ? 14.550 -4.086 5.741 1.00 26.55 106 LYS A O 1
ATOM 2363 N N . ASN A 1 112 ? 16.210 -3.416 7.088 1.00 25.22 107 ASN A N 1
ATOM 2364 C CA . ASN A 1 112 ? 17.265 -3.734 6.127 1.00 26.12 107 ASN A CA 1
ATOM 2365 C C . ASN A 1 112 ? 17.581 -5.221 5.943 1.00 26.16 107 ASN A C 1
ATOM 2366 O O . ASN A 1 112 ? 17.549 -5.726 4.829 1.00 28.19 107 ASN A O 1
ATOM 2377 N N . ASP A 1 113 ? 17.891 -5.917 7.030 1.00 27.18 108 ASP A N 1
ATOM 2378 C CA . ASP A 1 113 ? 18.390 -7.283 6.937 1.00 31.05 108 ASP A CA 1
ATOM 2379 C C . ASP A 1 113 ? 18.575 -7.849 8.339 1.00 34.02 108 ASP A C 1
ATOM 2380 O O . ASP A 1 113 ? 19.320 -7.302 9.153 1.00 34.86 108 ASP A O 1
ATOM 2389 N N . VAL A 1 114 ? 17.885 -8.948 8.606 1.00 35.88 109 VAL A N 1
ATOM 2390 C CA . VAL A 1 114 ? 17.920 -9.586 9.909 1.00 35.26 109 VAL A CA 1
ATOM 2391 C C . VAL A 1 114 ? 18.692 -10.889 9.857 1.00 37.35 109 VAL A C 1
ATOM 2392 O O . VAL A 1 114 ? 18.125 -11.962 10.069 1.00 39.38 109 VAL A O 1
ATOM 2405 N N . THR A 1 115 ? 19.983 -10.806 9.574 1.00 35.68 110 THR A N 1
ATOM 2406 C CA . THR A 1 115 ? 20.765 -12.011 9.402 1.00 35.44 110 THR A CA 1
ATOM 2407 C C . THR A 1 115 ? 22.157 -11.918 10.013 1.00 33.66 110 THR A C 1
ATOM 2408 O O . THR A 1 115 ? 22.744 -12.948 10.334 1.00 34.81 110 THR A O 1
ATOM 2419 N N . ASP A 1 116 ? 22.688 -10.713 10.192 1.00 30.73 111 ASP A N 1
ATOM 2420 C CA . ASP A 1 116 ? 23.993 -10.589 10.840 1.00 26.65 111 ASP A CA 1
ATOM 2421 C C . ASP A 1 116 ? 23.873 -10.539 12.367 1.00 26.17 111 ASP A C 1
ATOM 2422 O O . ASP A 1 116 ? 24.888 -10.527 13.073 1.00 26.49 111 ASP A O 1
ATOM 2431 N N . GLY A 1 117 ? 22.635 -10.497 12.859 1.00 26.44 112 GLY A N 1
ATOM 2432 C CA . GLY A 1 117 ? 22.360 -10.645 14.274 1.00 24.14 112 GLY A CA 1
ATOM 2433 C C . GLY A 1 117 ? 22.234 -9.350 15.060 1.00 21.12 112 GLY A C 1
ATOM 2434 O O . GLY A 1 117 ? 21.906 -9.379 16.240 1.00 21.68 112 GLY A O 1
ATOM 2438 N N . ARG A 1 118 ? 22.484 -8.201 14.447 1.00 17.95 113 ARG A N 1
ATOM 2439 C CA . ARG A 1 118 ? 22.440 -6.974 15.223 1.00 17.87 113 ARG A CA 1
ATOM 2440 C C . ARG A 1 118 ? 21.014 -6.598 15.589 1.00 16.42 113 ARG A C 1
ATOM 2441 O O . ARG A 1 118 ? 20.758 -5.965 16.616 1.00 17.44 113 ARG A O 1
ATOM 2462 N N . ALA A 1 119 ? 20.074 -6.971 14.740 1.00 16.86 114 ALA A N 1
ATOM 2463 C CA . ALA A 1 119 ? 18.678 -6.645 14.983 1.00 19.44 114 ALA A CA 1
ATOM 2464 C C . ALA A 1 119 ? 18.207 -7.184 16.341 1.00 19.46 114 ALA A C 1
ATOM 2465 O O . ALA A 1 119 ? 17.549 -6.462 17.079 1.00 19.82 114 ALA A O 1
ATOM 2472 N N . LYS A 1 120 ? 18.547 -8.428 16.682 1.00 20.04 115 LYS A N 1
ATOM 2473 C CA . LYS A 1 120 ? 18.115 -9.002 17.965 1.00 22.17 115 LYS A CA 1
ATOM 2474 C C . LYS A 1 120 ? 18.656 -8.185 19.154 1.00 19.81 115 LYS A C 1
ATOM 2475 O O . LYS A 1 120 ? 17.949 -7.881 20.117 1.00 21.41 115 LYS A O 1
ATOM 2494 N N . TYR A 1 121 ? 19.923 -7.833 19.082 1.00 20.16 116 TYR A N 1
ATOM 2495 C CA . TYR A 1 121 ? 20.549 -7.054 20.123 1.00 19.02 116 TYR A CA 1
ATOM 2496 C C . TYR A 1 121 ? 19.805 -5.721 20.390 1.00 19.17 116 TYR A C 1
ATOM 2497 O O . TYR A 1 121 ? 19.522 -5.334 21.529 1.00 19.25 116 TYR A O 1
ATOM 2515 N N . TRP A 1 122 ? 19.495 -4.997 19.327 1.00 17.70 117 TRP A N 1
ATOM 2516 C CA . TRP A 1 122 ? 18.857 -3.689 19.473 1.00 16.07 117 TRP A CA 1
ATOM 2517 C C . TRP A 1 122 ? 17.372 -3.782 19.833 1.00 15.72 117 TRP A C 1
ATOM 2518 O O . TRP A 1 122 ? 16.859 -2.929 20.554 1.00 15.01 117 TRP A O 1
ATOM 2539 N N . VAL A 1 123 ? 16.684 -4.812 19.359 1.00 15.25 118 VAL A N 1
ATOM 2540 C CA . VAL A 1 123 ? 15.302 -5.015 19.758 1.00 15.63 118 VAL A CA 1
ATOM 2541 C C . VAL A 1 123 ? 15.218 -5.267 21.268 1.00 15.78 118 VAL A C 1
ATOM 2542 O O . VAL A 1 123 ? 14.341 -4.717 21.937 1.00 16.27 118 VAL A O 1
ATOM 2555 N N . GLU A 1 124 ? 16.147 -6.043 21.817 1.00 16.43 119 GLU A N 1
ATOM 2556 C CA . GLU A 1 124 ? 16.141 -6.294 23.246 1.00 18.51 119 GLU A CA 1
ATOM 2557 C C . GLU A 1 124 ? 16.420 -5.021 24.027 1.00 17.79 119 GLU A C 1
ATOM 2558 O O . GLU A 1 124 ? 15.779 -4.765 25.045 1.00 19.06 119 GLU A O 1
ATOM 2570 N N A ARG A 1 125 ? 17.352 -4.202 23.566 0.52 17.34 120 ARG A N 1
ATOM 2571 N N B ARG A 1 125 ? 17.373 -4.225 23.548 0.48 17.26 120 ARG A N 1
ATOM 2572 C CA A ARG A 1 125 ? 17.588 -2.970 24.285 0.52 18.62 120 ARG A CA 1
ATOM 2573 C CA B ARG A 1 125 ? 17.666 -2.943 24.171 0.48 18.23 120 ARG A CA 1
ATOM 2574 C C A ARG A 1 125 ? 16.378 -2.054 24.176 0.52 16.94 120 ARG A C 1
ATOM 2575 C C B ARG A 1 125 ? 16.421 -2.061 24.151 0.48 16.88 120 ARG A C 1
ATOM 2576 O O A ARG A 1 125 ? 16.005 -1.402 25.148 0.52 17.35 120 ARG A O 1
ATOM 2577 O O B ARG A 1 125 ? 16.066 -1.457 25.160 0.48 17.42 120 ARG A O 1
ATOM 2618 N N . ALA A 1 126 ? 15.749 -2.001 23.008 1.00 15.37 121 ALA A N 1
ATOM 2619 C CA . ALA A 1 126 ? 14.561 -1.164 22.864 1.00 15.84 121 ALA A CA 1
ATOM 2620 C C . ALA A 1 126 ? 13.402 -1.659 23.743 1.00 14.99 121 ALA A C 1
ATOM 2621 O O . ALA A 1 126 ? 12.662 -0.859 24.321 1.00 16.05 121 ALA A O 1
ATOM 2628 N N . ALA A 1 127 ? 13.258 -2.975 23.874 1.00 16.29 122 ALA A N 1
ATOM 2629 C CA . ALA A 1 127 ? 12.182 -3.538 24.691 1.00 17.57 122 ALA A CA 1
ATOM 2630 C C . ALA A 1 127 ? 12.336 -3.083 26.127 1.00 18.66 122 ALA A C 1
ATOM 2631 O O . ALA A 1 127 ? 11.358 -2.821 26.807 1.00 20.50 122 ALA A O 1
ATOM 2638 N N A LYS A 1 128 ? 13.588 -2.981 26.560 0.46 18.64 123 LYS A N 1
ATOM 2639 N N C LYS A 1 128 ? 13.571 -2.992 26.608 0.54 18.85 123 LYS A N 1
ATOM 2640 C CA A LYS A 1 128 ? 13.925 -2.553 27.909 0.46 20.18 123 LYS A CA 1
ATOM 2641 C CA C LYS A 1 128 ? 13.801 -2.538 27.976 0.54 20.99 123 LYS A CA 1
ATOM 2642 C C A LYS A 1 128 ? 13.559 -1.082 28.157 0.46 19.04 123 LYS A C 1
ATOM 2643 C C C LYS A 1 128 ? 13.453 -1.053 28.146 0.54 19.55 123 LYS A C 1
ATOM 2644 O O A LYS A 1 128 ? 13.105 -0.719 29.239 0.46 19.40 123 LYS A O 1
ATOM 2645 O O C LYS A 1 128 ? 12.876 -0.647 29.152 0.54 20.67 123 LYS A O 1
ATOM 2682 N N . LEU A 1 129 ? 13.776 -0.240 27.149 1.00 16.97 124 LEU A N 1
ATOM 2683 C CA . LEU A 1 129 ? 13.513 1.203 27.241 1.00 15.40 124 LEU A CA 1
ATOM 2684 C C . LEU A 1 129 ? 12.059 1.580 26.972 1.00 15.68 124 LEU A C 1
ATOM 2685 O O . LEU A 1 129 ? 11.630 2.658 27.383 1.00 17.84 124 LEU A O 1
ATOM 2701 N N . PHE A 1 130 ? 11.321 0.714 26.276 1.00 15.31 125 PHE A N 1
ATOM 2702 C CA . PHE A 1 130 ? 9.937 0.997 25.910 1.00 16.33 125 PHE A CA 1
ATOM 2703 C C . PHE A 1 130 ? 9.068 -0.232 26.239 1.00 16.90 125 PHE A C 1
ATOM 2704 O O . PHE A 1 130 ? 8.557 -0.927 25.355 1.00 16.89 125 PHE A O 1
ATOM 2721 N N . PRO A 1 131 ? 8.897 -0.506 27.532 1.00 19.19 126 PRO A N 1
ATOM 2722 C CA . PRO A 1 131 ? 8.107 -1.675 27.907 1.00 19.70 126 PRO A CA 1
ATOM 2723 C C . PRO A 1 131 ? 6.698 -1.598 27.353 1.00 18.04 126 PRO A C 1
ATOM 2724 O O . PRO A 1 131 ? 6.024 -0.562 27.446 1.00 19.18 126 PRO A O 1
ATOM 2735 N N . GLY A 1 132 ? 6.250 -2.727 26.811 1.00 18.28 127 GLY A N 1
ATOM 2736 C CA . GLY A 1 132 ? 4.903 -2.825 26.308 1.00 19.77 127 GLY A CA 1
ATOM 2737 C C . GLY A 1 132 ? 4.693 -2.132 24.976 1.00 18.25 127 GLY A C 1
ATOM 2738 O O . GLY A 1 132 ? 3.568 -2.047 24.503 1.00 20.80 127 GLY A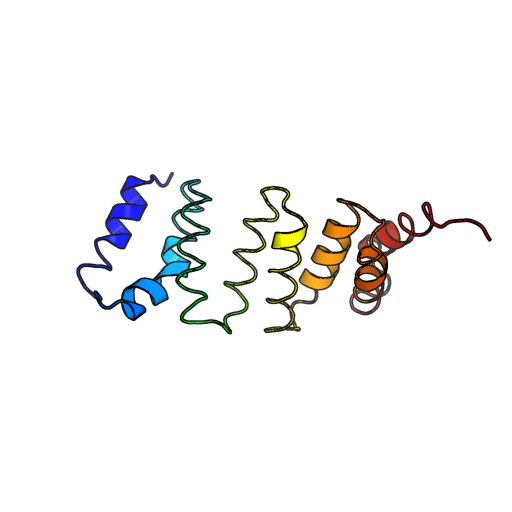 O 1
ATOM 2742 N N . SER A 1 133 ? 5.757 -1.630 24.357 1.00 17.29 128 SER A N 1
ATOM 2743 C CA . SER A 1 133 ? 5.603 -0.881 23.108 1.00 17.56 128 SER A CA 1
ATOM 2744 C C . SER A 1 133 ? 5.177 -1.764 21.938 1.00 17.57 128 SER A C 1
ATOM 2745 O O . SER A 1 133 ? 5.892 -2.708 21.598 1.00 17.24 128 SER A O 1
ATOM 2753 N N . PRO A 1 134 ? 4.068 -1.426 21.272 1.00 20.43 129 PRO A N 1
ATOM 2754 C CA . PRO A 1 134 ? 3.728 -2.185 20.062 1.00 20.27 129 PRO A CA 1
ATOM 2755 C C . PRO A 1 134 ? 4.755 -2.043 18.934 1.00 18.99 129 PRO A C 1
ATOM 2756 O O . PRO A 1 134 ? 4.871 -2.945 18.092 1.00 20.21 129 PRO A O 1
ATOM 2767 N N . ALA A 1 135 ? 5.511 -0.945 18.924 1.00 18.10 130 ALA A N 1
ATOM 2768 C CA . ALA A 1 135 ? 6.536 -0.770 17.909 1.00 18.55 130 ALA A CA 1
ATOM 2769 C C . ALA A 1 135 ? 7.616 -1.817 18.108 1.00 19.45 130 ALA A C 1
ATOM 2770 O O . ALA A 1 135 ? 8.136 -2.382 17.145 1.00 22.31 130 ALA A O 1
ATOM 2777 N N . VAL A 1 136 ? 7.954 -2.088 19.364 1.00 15.88 131 VAL A N 1
ATOM 2778 C CA . VAL A 1 136 ? 8.943 -3.120 19.651 1.00 14.86 131 VAL A CA 1
ATOM 2779 C C . VAL A 1 136 ? 8.365 -4.513 19.403 1.00 16.67 131 VAL A C 1
ATOM 2780 O O . VAL A 1 136 ? 9.049 -5.383 18.862 1.00 16.41 131 VAL A O 1
ATOM 2793 N N . TYR A 1 137 ? 7.109 -4.738 19.778 1.00 16.43 132 TYR A N 1
ATOM 2794 C CA . TYR A 1 137 ? 6.530 -6.064 19.586 1.00 17.63 132 TYR A CA 1
ATOM 2795 C C . TYR A 1 137 ? 6.492 -6.450 18.109 1.00 18.62 132 TYR A C 1
ATOM 2796 O O . TYR A 1 137 ? 6.668 -7.620 17.784 1.00 18.76 132 TYR A O 1
ATOM 2814 N N . LYS A 1 138 ? 6.234 -5.490 17.223 1.00 19.38 133 LYS A N 1
ATOM 2815 C CA . LYS A 1 138 ? 6.250 -5.746 15.782 1.00 20.50 133 LYS A CA 1
ATOM 2816 C C . LYS A 1 138 ? 7.606 -6.274 15.333 1.00 18.09 133 LYS A C 1
ATOM 2817 O O . LYS A 1 138 ? 7.691 -7.217 14.540 1.00 18.40 133 LYS A O 1
ATOM 2836 N N . LEU A 1 139 ? 8.674 -5.655 15.832 1.00 17.29 134 LEU A N 1
ATOM 2837 C CA . LEU A 1 139 ? 10.019 -6.111 15.513 1.00 16.15 134 LEU A CA 1
ATOM 2838 C C . LEU A 1 139 ? 10.293 -7.492 16.084 1.00 15.46 134 LEU A C 1
ATOM 2839 O O . LEU A 1 139 ? 10.887 -8.335 15.409 1.00 15.82 134 LEU A O 1
ATOM 2855 N N . LYS A 1 140 ? 9.857 -7.743 17.318 1.00 15.36 135 LYS A N 1
ATOM 2856 C CA . LYS A 1 140 ? 10.068 -9.066 17.917 1.00 14.81 135 LYS A CA 1
ATOM 2857 C C . LYS A 1 140 ? 9.317 -10.139 17.119 1.00 15.10 135 LYS A C 1
ATOM 2858 O O . LYS A 1 140 ? 9.847 -11.234 16.910 1.00 15.05 135 LYS A O 1
ATOM 2877 N N . GLU A 1 141 ? 8.108 -9.827 16.650 1.00 15.72 136 GLU A N 1
ATOM 2878 C CA . GLU A 1 141 ? 7.365 -10.760 15.788 1.00 15.54 136 GLU A CA 1
ATOM 2879 C C . GLU A 1 141 ? 8.161 -11.071 14.518 1.00 15.85 136 GLU A C 1
ATOM 2880 O O . GLU A 1 141 ? 8.242 -12.229 14.102 1.00 16.49 136 GLU A O 1
ATOM 2892 N N . GLN A 1 142 ? 8.757 -10.048 13.902 1.00 16.82 137 GLN A N 1
ATOM 2893 C CA A GLN A 1 142 ? 9.527 -10.252 12.681 0.51 17.65 137 GLN A CA 1
ATOM 2894 C CA B GLN A 1 142 ? 9.534 -10.255 12.680 0.49 16.98 137 GLN A CA 1
ATOM 2895 C C . GLN A 1 142 ? 10.728 -11.159 12.944 1.00 16.99 137 GLN A C 1
ATOM 2896 O O . GLN A 1 142 ? 11.068 -12.012 12.125 1.00 17.78 137 GLN A O 1
ATOM 2922 N N . LEU A 1 14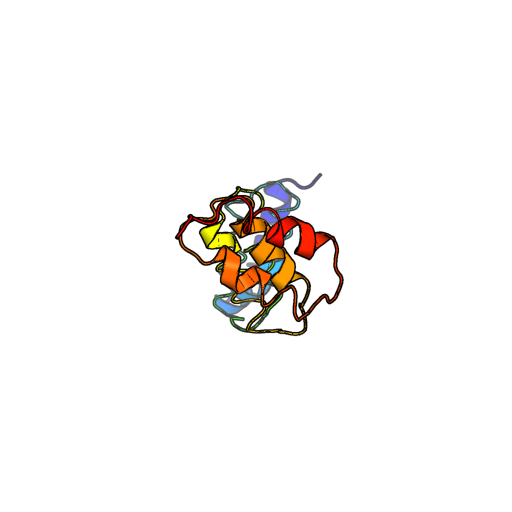3 ? 11.378 -10.969 14.091 1.00 15.80 138 LEU A N 1
ATOM 2923 C CA . LEU A 1 143 ? 12.516 -11.802 14.464 1.00 16.05 138 LEU A CA 1
ATOM 2924 C C . LEU A 1 143 ? 12.065 -13.240 14.728 1.00 15.83 138 LEU A C 1
ATOM 2925 O O . LEU A 1 143 ? 12.721 -14.178 14.297 1.00 16.78 138 LEU A O 1
ATOM 2941 N N . LEU A 1 144 ? 10.957 -13.407 15.441 1.00 15.59 139 LEU A N 1
ATOM 2942 C CA . LEU A 1 144 ? 10.436 -14.747 15.704 1.00 15.69 139 LEU A CA 1
ATOM 2943 C C . LEU A 1 144 ? 10.096 -15.440 14.393 1.00 15.68 139 LEU A C 1
ATOM 2944 O O . LEU A 1 144 ? 10.333 -16.641 14.252 1.00 17.20 139 LEU A O 1
ATOM 2960 N N . ASP A 1 145 ? 9.558 -14.712 13.423 1.00 16.68 140 ASP A N 1
ATOM 2961 C CA . ASP A 1 145 ? 9.162 -15.321 12.157 1.00 17.43 140 ASP A CA 1
ATOM 2962 C C . ASP A 1 145 ? 10.361 -15.894 11.414 1.00 19.48 140 ASP A C 1
ATOM 2963 O O . ASP A 1 145 ? 10.199 -16.856 10.680 1.00 21.98 140 ASP A O 1
ATOM 2972 N N . CYS A 1 146 ? 11.546 -15.305 11.566 1.00 18.67 141 CYS A N 1
ATOM 2973 C CA . CYS A 1 146 ? 12.702 -15.763 10.795 1.00 20.81 141 CYS A CA 1
ATOM 2974 C C . CYS A 1 146 ? 13.638 -16.677 11.587 1.00 19.67 141 CYS A C 1
ATOM 2975 O O . CYS A 1 146 ? 14.678 -17.078 11.078 1.00 22.32 141 CYS A O 1
ATOM 2983 N N . GLU A 1 147 ? 13.243 -17.070 12.798 1.00 18.82 142 GLU A N 1
ATOM 2984 C CA . GLU A 1 147 ? 14.050 -18.003 13.585 1.00 20.15 142 GLU A CA 1
ATOM 2985 C C . GLU A 1 147 ? 14.163 -19.354 12.909 1.00 20.72 142 GLU A C 1
ATOM 2986 O O . GLU A 1 147 ? 13.179 -19.904 12.410 1.00 23.13 142 GLU A O 1
ATOM 2998 N N . GLY A 1 148 ? 15.358 -19.919 12.934 1.00 20.79 143 GLY A N 1
ATOM 2999 C CA . GLY A 1 148 ? 15.530 -21.281 12.482 1.00 20.24 143 GLY A CA 1
ATOM 3000 C C . GLY A 1 148 ? 14.924 -22.280 13.453 1.00 17.95 143 GLY A C 1
ATOM 3001 O O . GLY A 1 148 ? 14.652 -21.971 14.616 1.00 19.74 143 GLY A O 1
ATOM 3005 N N . GLU A 1 149 ? 14.707 -23.490 12.959 1.00 16.33 144 GLU A N 1
ATOM 3006 C CA . GLU A 1 149 ? 14.155 -24.571 13.765 1.00 15.60 144 GLU A CA 1
ATOM 3007 C C . GLU A 1 149 ? 15.276 -25.443 14.326 1.00 16.55 144 GLU A C 1
ATOM 3008 O O . GLU A 1 149 ? 16.303 -25.694 13.666 1.00 17.19 144 GLU A O 1
ATOM 3020 N N . ASP A 1 150 ? 15.069 -25.929 15.547 1.00 15.77 145 ASP A N 1
ATOM 3021 C CA . ASP A 1 150 ? 16.023 -26.847 16.151 1.00 17.14 145 ASP A CA 1
ATOM 3022 C C . ASP A 1 150 ? 16.095 -28.154 15.370 1.00 17.76 145 ASP A C 1
ATOM 3023 O O . ASP A 1 150 ? 15.084 -28.587 14.778 1.00 16.75 145 ASP A O 1
#

Foldseek 3Di:
DAAPVNLVVVLVVQCVPPNDLVSSLCCLQVSLVRCVVNVVLVVSLVSLVSNCVNVVLALVSLQVNLVSCVVVLNLVSNLVSLVSSCVSPVVPLVSLLVNLVSPLVPDPDVPVNVVSLVSNCVVDPPDPSSVVSVVSVVVPDDDD

Radius of gyration: 18.52 Å; Cα contacts (8 Å, |Δi|>4): 217; chains: 1; bounding box: 37×64×32 Å

Organism: Pan troglodytes (NCBI:txid9598)

InterPro domains:
  IPR000156 Ran binding domain [PF00638] (1183-1303)
  IPR000156 Ran binding domain [PF00638] (2024-2144)
  IPR000156 Ran binding domain [PF00638] (2321-2441)
  IPR000156 Ran binding domain [PF00638] (2922-3042)
  IPR000156 Ran binding domain [PS50196] (1171-1307)
  IPR000156 Ran binding domain [PS50196] (2012-2148)
  IPR000156 Ran binding domain [PS50196] (2309-2445)
  IPR000156 Ran binding domain [PS50196] (2911-3046)
  IPR000156 Ran binding domain [SM00160] (1172-1301)
  IPR000156 Ran binding domain [SM00160] (2013-2142)
  IPR000156 Ran binding domain [SM00160] (2310-2439)
  IPR000156 Ran binding domain [SM00160] (2912-3040)
  IPR001876 Zinc finger, RanBP2-type [PF00641] (1351-1381)
  IPR001876 Zinc finger, RanBP2-type [PF00641] (1415-1443)
  IPR001876 Zinc finger, RanBP2-type [PF00641] (1479-1508)
  IPR001876 Zinc finger, RanBP2-type [PF00641] (1543-1571)
  IPR001876 Zinc finger, RanBP2-type [PF00641] (1606-1635)
  IPR001876 Zinc finger, RanBP2-type [PF00641] (1665-1694)
  IPR001876 Zinc finger, RanBP2-type [PF00641] (1724-1753)
  IPR001876 Zinc finger, RanBP2-type [PF00641] (1781-1809)

GO terms:
  GO:0031965 nuclear membrane (C, EXP)
  GO:0005634 nucleus (C, EXP)

Nearest PDB structures (foldseek)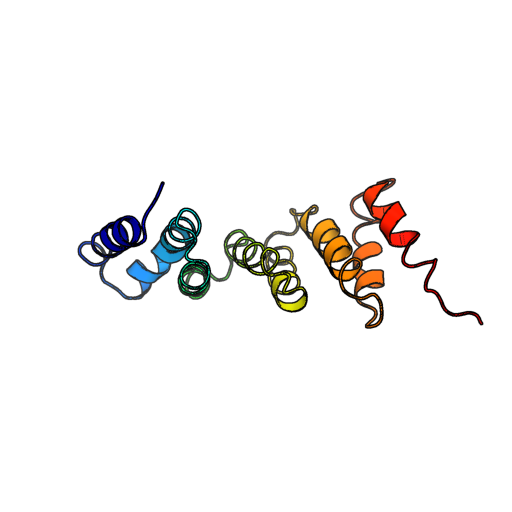:
  4ga2-assembly1_A  TM=1.007E+00  e=1.809E-20  Pan troglodytes
  4ga0-assembly1_A  TM=1.000E+00  e=8.986E-19  Homo sapiens
  4ga1-assembly1_A  TM=9.967E-01  e=2.505E-18  Pan troglodytes
  7tbl-assembly1_c1  TM=9.641E-01  e=6.598E-17  Homo sapiens
  7mnl-assembly1_A  TM=9.456E-01  e=4.923E-17  Homo sapiens

CATH classification: 1.25.40.10

Secondary structure (DSSP, 8-state):
---HHHHHHHHHHHHHHS-SHHHHHTTHHHHHHHHHHTT-HHHHHHHHHHHHHH-TT-HHHHHHHHHHHHHTT-HHHHHHHHHHHHHH-TT-HHHHHHHHHHHHHH-SSSSHHHHHHHHHHHHSTT-HHHHHHHHHHHHTPPP-

Solvent-accessible surface area: 8979 Å² total; per-residue (Å²): 283,98,52,95,62,38,1,91,156,67,37,64,70,7,83,69,82,42,74,43,110,128,73,83,23,52,64,0,31,125,4,0,106,34,7,71,97,13,137,45,92,105,46,0,42,110,37,0,53,38,23,25,110,43,64,110,164,33,31,150,0,20,83,15,15,0,65,2,37,34,101,81,130,54,21,76,75,0,5,89,14,6,97,95,0,4,92,26,46,84,110,23,103,70,4,1,30,63,0,0,58,15,3,11,142,88,70,40,114,99,45,80,1,110,127,5,3,95,88,0,44,171,52,59,113,50,20,107,36,5,123,122,5,74,108,59,16,89,129,77,106,71,176,211